Protein AF-A0A0N0DAE1-F1 (afdb_monomer)

Foldseek 3Di:
DDDDDPPPPAAEPVVLLPDDLVVNLVQQVVQADPVRDGDHRYDDPVVDDPVSNVVSVVSNVVSSVVVVPDCVVVDPDPPVVVVVVVVVVPDDDDDDDDDDDDPPPDDPDDPVVVVVVVVVQLVVLVVLVVLCVVLVHDALDDNVCLVVCQVPVPVVLVSQVVVDPDNPDRDSTCRSVSSSVVVLVVLLLLCLQQVHDDPVVPDPPPPPVVVVVCVVPVCPCVVVVVVVVVVSVVCSVPRHDPPADHDVSSQVVVVVVCVVVVNDDDDDDDSNPSPDDD

Solvent-accessible surface area (backbone atoms only — not comparable to full-atom values): 17278 Å² total; per-residue (Å²): 133,84,81,79,77,82,72,74,81,62,43,46,45,71,54,68,69,69,51,50,73,73,56,47,50,52,52,50,63,76,28,50,42,98,90,75,50,72,66,75,62,63,44,58,72,86,76,53,52,72,70,57,48,51,54,51,51,53,51,54,54,50,48,51,51,53,55,72,70,48,66,91,80,77,65,80,78,78,57,61,68,63,51,52,52,53,56,60,71,69,60,77,92,76,80,94,75,87,87,82,80,83,76,79,80,69,76,83,75,54,69,71,59,55,53,52,52,53,53,49,56,50,50,52,33,53,50,22,45,52,52,24,48,76,71,73,43,81,74,95,64,65,79,82,48,52,66,55,35,63,74,43,32,74,88,42,38,82,78,48,50,89,69,46,94,50,96,68,77,76,68,62,70,58,49,37,40,51,49,32,51,52,48,52,52,49,53,46,50,53,26,57,40,38,66,44,80,67,82,78,65,72,80,74,83,64,58,70,69,51,46,57,50,39,71,76,37,69,63,76,53,46,64,61,48,52,51,52,51,50,53,51,55,52,47,52,71,73,69,42,64,80,95,44,70,43,40,72,37,35,55,52,50,50,54,51,54,39,45,76,68,73,50,77,77,90,81,81,86,54,90,47,71,91,70,52,75,133

Mean predicted aligned error: 19.52 Å

Sequence (278 aa):
MSFAETGRATVSVGEVAAISDAELVQFMQQHRLPYGDYDLPVDGWERLSEDERSRLAERLEAEKRSLAQNPTACSRPLELDGLDARLRQALPNSSFSLLPGSQAIDPPESPTTLLNLEVHRTKDEIGAYHGLINDSGRPLYPIELIQYVYKDPDNYAEMLRPWQEHLTPISPSGIFQRQWQRWQDFRKWQNDNRGRDDDDGGFPATRARLLAEIEADPSCLKSEWDQKQFLRRRQRRLYREHGCRGFCGYAKAVKRRLASHSFTQPFELDEDPKKQHQ

Organism: Fusarium langsethiae (NCBI:txid179993)

Secondary structure (DSSP, 8-state):
---------PEEHHHHHHS-HHHHHHHHHHTB-TTS-B---EE-GGGS-HHHHHHHHHHHHHHHHHHHH-GGGS-----HHHHHHHHHHT--------------------HHHHHHHHHHHHHHHHHHHHHHHHTT---SS-GGGHHHHHH-SGGGHHHHGGG-SSSSSPP-TTHHHHHHHHHHHHHHHHHHHHTPPP----S-S-TTHHHHHHHH-TTTTHHHHHHHHHHHHHHHHHHSPTT--HHHHHHHHHHHHHHHTT--S-----SSTTT---

pLDDT: mean 72.19, std 17.56, range [29.2, 93.94]

Structure (mmCIF, N/CA/C/O backbone):
data_AF-A0A0N0DAE1-F1
#
_entry.id   AF-A0A0N0DAE1-F1
#
loop_
_atom_site.group_PDB
_atom_site.id
_atom_site.type_symbol
_atom_site.label_atom_id
_atom_site.label_alt_id
_atom_site.label_comp_id
_atom_site.label_asym_id
_atom_site.label_entity_id
_atom_site.label_seq_id
_atom_site.pdbx_PDB_ins_code
_atom_site.Cartn_x
_atom_site.Cartn_y
_atom_site.Cartn_z
_atom_site.occupancy
_atom_site.B_iso_or_equiv
_atom_site.auth_seq_id
_atom_site.auth_comp_id
_atom_site.auth_asym_id
_atom_site.auth_atom_id
_atom_site.pdbx_PDB_model_num
ATOM 1 N N . MET A 1 1 ? 14.211 48.576 -15.230 1.00 33.69 1 MET A N 1
ATOM 2 C CA . MET A 1 1 ? 15.462 47.907 -15.642 1.00 33.69 1 MET A CA 1
ATOM 3 C C . MET A 1 1 ? 15.102 46.472 -15.964 1.00 33.69 1 MET A C 1
ATOM 5 O O . MET A 1 1 ? 14.583 45.785 -15.096 1.00 33.69 1 MET A O 1
ATOM 9 N N . SER A 1 2 ? 15.214 46.105 -17.238 1.00 31.64 2 SER A N 1
ATOM 10 C CA . SER A 1 2 ? 14.831 44.803 -17.782 1.00 31.64 2 SER A CA 1
ATOM 11 C C . SER A 1 2 ? 15.819 43.731 -17.335 1.00 31.64 2 SER A C 1
ATOM 13 O O . SER A 1 2 ? 17.019 43.873 -17.571 1.00 31.64 2 SER A O 1
ATOM 15 N N . PHE A 1 3 ? 15.322 42.664 -16.717 1.00 30.52 3 PHE A N 1
ATOM 16 C CA . PHE A 1 3 ? 16.105 41.451 -16.519 1.00 30.52 3 PHE A CA 1
ATOM 17 C C . PHE A 1 3 ? 16.213 40.742 -17.867 1.00 30.52 3 PHE A C 1
ATOM 19 O O . PHE A 1 3 ? 15.206 40.356 -18.452 1.00 30.52 3 PHE A O 1
ATOM 26 N N . ALA A 1 4 ? 17.433 40.653 -18.388 1.00 29.20 4 ALA A N 1
ATOM 27 C CA . ALA A 1 4 ? 17.731 39.864 -19.567 1.00 29.20 4 ALA A CA 1
ATOM 28 C C . ALA A 1 4 ? 17.675 38.383 -19.173 1.00 29.20 4 ALA A C 1
ATOM 30 O O . AL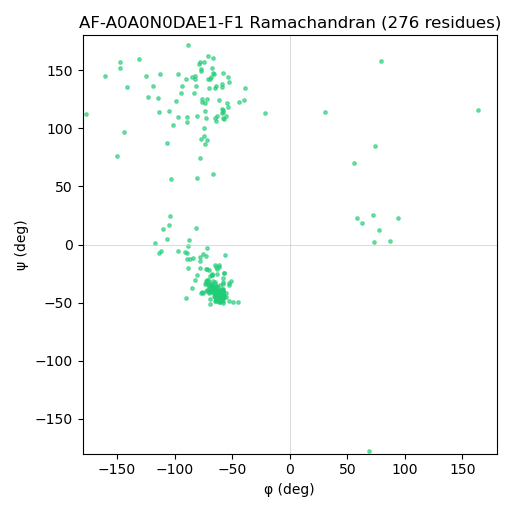A A 1 4 ? 18.537 37.897 -18.439 1.00 29.20 4 ALA A O 1
ATOM 31 N N . GLU A 1 5 ? 16.646 37.682 -19.646 1.00 33.81 5 GLU A N 1
ATOM 32 C CA . GLU A 1 5 ? 16.643 36.226 -19.724 1.00 33.81 5 GLU A CA 1
ATOM 33 C C . GLU A 1 5 ? 17.835 35.804 -20.585 1.00 33.81 5 GLU A C 1
ATOM 35 O O . GLU A 1 5 ? 17.906 36.091 -21.780 1.00 33.81 5 GLU A O 1
ATOM 40 N N . THR A 1 6 ? 18.806 35.133 -19.974 1.00 34.75 6 THR A N 1
ATOM 41 C CA . THR A 1 6 ? 19.803 34.371 -20.723 1.00 34.75 6 THR A CA 1
ATOM 42 C C . THR A 1 6 ? 19.094 33.125 -21.234 1.00 34.75 6 THR A C 1
ATOM 44 O O . THR A 1 6 ? 19.058 32.092 -20.571 1.00 34.75 6 THR A O 1
ATOM 47 N N . GLY A 1 7 ? 18.460 33.252 -22.402 1.00 36.75 7 GLY A N 1
ATOM 48 C CA . GLY A 1 7 ? 17.914 32.119 -23.134 1.00 36.75 7 GLY A CA 1
ATOM 49 C C . GLY A 1 7 ? 19.024 31.099 -23.365 1.00 36.75 7 GLY A C 1
ATOM 50 O O . GLY A 1 7 ? 19.970 31.357 -24.109 1.00 36.75 7 GLY A O 1
ATOM 51 N N . ARG A 1 8 ? 18.934 29.947 -22.695 1.00 46.78 8 ARG A N 1
ATOM 52 C CA . ARG A 1 8 ? 19.702 28.754 -23.063 1.00 46.78 8 ARG A CA 1
ATOM 53 C C . ARG A 1 8 ? 19.279 28.446 -24.499 1.00 46.78 8 ARG A C 1
ATOM 55 O O . ARG A 1 8 ? 18.103 28.176 -24.717 1.00 46.78 8 ARG A O 1
ATOM 62 N N . ALA A 1 9 ? 20.186 28.591 -25.464 1.00 51.38 9 ALA A N 1
ATOM 63 C CA . ALA A 1 9 ? 19.881 28.335 -26.868 1.00 51.38 9 ALA A CA 1
ATOM 64 C C . ALA A 1 9 ? 19.371 26.893 -26.997 1.00 51.38 9 ALA A C 1
ATOM 66 O O . ALA A 1 9 ? 20.123 25.943 -26.782 1.00 51.38 9 ALA A O 1
ATOM 67 N N . THR A 1 10 ? 18.072 26.744 -27.244 1.00 57.94 10 THR A N 1
ATOM 68 C CA . THR A 1 10 ? 17.435 25.453 -27.465 1.00 57.94 10 THR A CA 1
ATOM 69 C C . THR A 1 10 ? 17.778 25.002 -28.875 1.00 57.94 10 THR A C 1
ATOM 71 O O . THR A 1 10 ? 17.537 25.722 -29.843 1.00 57.94 10 THR A O 1
ATOM 74 N N . VAL A 1 11 ? 18.385 23.825 -28.989 1.00 69.75 11 VAL A N 1
ATOM 75 C CA . VAL A 1 11 ? 18.694 23.218 -30.288 1.00 69.75 11 VAL A CA 1
ATOM 76 C C . VAL A 1 11 ? 17.429 22.530 -30.789 1.00 69.75 11 VAL A C 1
ATOM 78 O O . VAL A 1 11 ? 16.722 21.874 -30.017 1.00 69.75 11 VAL A O 1
ATOM 81 N N . SER A 1 12 ? 17.100 22.684 -32.071 1.00 74.50 12 SER A N 1
ATOM 82 C CA . SER A 1 12 ? 15.926 22.008 -32.624 1.00 74.50 12 SER A CA 1
ATOM 83 C C . SER A 1 12 ? 16.180 20.504 -32.739 1.00 74.50 12 SER A C 1
ATOM 85 O O . SER A 1 12 ? 17.259 20.082 -33.149 1.00 74.50 12 SER A O 1
ATOM 87 N N . VAL A 1 13 ? 15.168 19.672 -32.474 1.00 73.12 13 VAL A N 1
ATOM 88 C CA . VAL A 1 13 ? 15.252 18.218 -32.722 1.00 73.12 13 VAL A CA 1
ATOM 89 C C . VAL A 1 13 ? 15.695 17.887 -34.157 1.00 73.12 13 VAL A C 1
ATOM 91 O O . VAL A 1 13 ? 16.417 16.914 -34.362 1.00 73.12 13 VAL A O 1
ATOM 94 N N . GLY A 1 14 ? 15.320 18.706 -35.147 1.00 67.50 14 GLY A N 1
ATOM 95 C CA . GLY A 1 14 ? 15.755 18.520 -36.537 1.00 67.50 14 GLY A CA 1
ATOM 96 C C . GLY A 1 14 ? 17.259 18.731 -36.740 1.00 67.50 14 GLY A C 1
ATOM 97 O O . GLY A 1 14 ? 17.869 18.050 -37.559 1.00 67.50 14 GLY A O 1
ATOM 98 N N . GLU A 1 15 ? 17.874 19.617 -35.957 1.00 70.06 15 GLU A N 1
ATOM 99 C CA . GLU A 1 15 ? 19.321 19.854 -35.975 1.00 70.06 15 GLU A CA 1
ATOM 100 C C . GLU A 1 15 ? 20.058 18.706 -35.276 1.00 70.06 15 GLU A C 1
ATOM 102 O O . GLU A 1 15 ? 21.035 18.193 -35.813 1.00 70.06 15 GLU A O 1
ATOM 107 N N . VAL A 1 16 ? 19.535 18.211 -34.146 1.00 74.38 16 VAL A N 1
ATOM 108 C CA . VAL A 1 16 ? 20.087 17.036 -33.439 1.00 74.38 16 VAL A CA 1
ATOM 109 C C . VAL A 1 16 ? 19.978 15.755 -34.277 1.00 74.38 16 VAL A C 1
ATOM 111 O O . VAL A 1 16 ? 20.842 14.886 -34.206 1.00 74.38 16 VAL A O 1
ATOM 114 N N . ALA A 1 17 ? 18.941 15.628 -35.106 1.00 71.44 17 ALA A N 1
ATOM 115 C CA . ALA A 1 17 ? 18.813 14.506 -36.032 1.00 71.44 17 ALA A CA 1
ATOM 116 C C . ALA A 1 17 ? 19.806 14.590 -37.209 1.00 71.44 17 ALA A C 1
ATOM 118 O O . ALA A 1 17 ? 20.234 13.551 -37.718 1.00 71.44 17 ALA A O 1
ATOM 119 N N . ALA A 1 18 ? 20.176 15.805 -37.628 1.00 76.69 18 ALA A N 1
ATOM 120 C CA . ALA A 1 18 ? 21.029 16.058 -38.788 1.00 76.69 18 ALA A CA 1
ATOM 121 C C . ALA A 1 18 ? 22.538 16.066 -38.482 1.00 76.69 18 ALA A C 1
ATOM 123 O O . ALA A 1 18 ? 23.330 15.879 -39.406 1.00 76.69 18 ALA A O 1
ATOM 124 N N . ILE A 1 19 ? 22.948 16.266 -37.223 1.00 80.12 19 ILE A N 1
ATOM 125 C CA . ILE A 1 19 ? 24.367 16.200 -36.834 1.00 80.12 19 ILE A CA 1
ATOM 126 C C . ILE A 1 19 ? 24.928 14.781 -36.958 1.00 80.12 19 ILE A C 1
ATOM 128 O O . ILE A 1 19 ? 24.207 13.784 -36.840 1.00 80.12 19 ILE A O 1
ATOM 132 N N . SER A 1 20 ? 26.233 14.686 -37.212 1.00 79.62 20 SER A N 1
ATOM 133 C CA . SER A 1 20 ? 26.951 13.411 -37.294 1.00 79.62 20 SER A CA 1
ATOM 134 C C . SER A 1 20 ? 27.105 12.743 -35.921 1.00 79.62 20 SER A C 1
ATOM 136 O O . SER A 1 20 ? 26.982 13.392 -34.884 1.00 79.62 20 SER A O 1
ATOM 138 N N . ASP A 1 21 ? 27.412 11.443 -35.899 1.00 77.50 21 ASP A N 1
ATOM 139 C CA . ASP A 1 21 ? 27.618 10.692 -34.647 1.00 77.50 21 ASP A CA 1
ATOM 140 C C . ASP A 1 21 ? 28.752 11.292 -33.798 1.00 77.50 21 ASP A C 1
ATOM 142 O O . ASP A 1 21 ? 28.626 11.437 -32.584 1.00 77.50 21 ASP A O 1
ATOM 146 N N . ALA A 1 22 ? 29.829 11.753 -34.442 1.00 74.69 22 ALA A N 1
ATOM 147 C CA . ALA A 1 22 ? 30.956 12.392 -33.762 1.00 74.69 22 ALA A CA 1
ATOM 148 C C . ALA A 1 22 ? 30.576 13.734 -33.105 1.00 74.69 22 ALA A C 1
ATOM 150 O O . ALA A 1 22 ? 31.015 14.035 -31.993 1.00 74.69 22 ALA A O 1
ATOM 151 N N . GLU A 1 23 ? 29.736 14.531 -33.769 1.00 76.19 23 GLU A N 1
ATOM 152 C CA . GLU A 1 23 ? 29.233 15.804 -33.239 1.00 76.19 23 GLU A CA 1
ATOM 153 C C . GLU A 1 23 ? 28.196 15.581 -32.131 1.00 76.19 23 GLU A C 1
ATOM 155 O O . GLU A 1 23 ? 28.171 16.319 -31.145 1.00 76.19 23 GLU A O 1
ATOM 160 N N . LEU A 1 24 ? 27.391 14.520 -32.240 1.00 79.38 24 LEU A N 1
ATOM 161 C CA . LEU A 1 24 ? 26.418 14.117 -31.226 1.00 79.38 24 LEU A CA 1
ATOM 162 C C . LEU A 1 24 ? 27.104 13.686 -29.923 1.00 79.38 24 LEU A C 1
ATOM 164 O O . LEU A 1 24 ? 26.687 14.094 -28.840 1.00 79.38 24 LEU A O 1
ATOM 168 N N . VAL A 1 25 ? 28.206 12.939 -30.014 1.00 78.56 25 VAL A N 1
ATOM 169 C CA . VAL A 1 25 ? 29.042 12.574 -28.858 1.00 78.56 25 VAL A CA 1
ATOM 170 C C . VAL A 1 25 ? 29.589 13.817 -28.157 1.00 78.56 25 VAL A C 1
ATOM 172 O O . VAL A 1 25 ? 29.532 13.912 -26.928 1.00 78.56 25 VAL A O 1
ATOM 175 N N . GLN A 1 26 ? 30.090 14.792 -28.920 1.00 76.69 26 GLN A N 1
ATOM 176 C CA . GLN A 1 26 ? 30.613 16.043 -28.371 1.00 76.69 26 GLN A CA 1
ATOM 177 C C . GLN A 1 26 ? 29.510 16.875 -27.698 1.00 76.69 26 GLN A C 1
ATOM 179 O O . GLN A 1 26 ? 29.717 17.404 -26.604 1.00 76.69 26 GLN A O 1
ATOM 184 N N . PHE A 1 27 ? 28.324 16.931 -28.307 1.00 76.75 27 PHE A N 1
ATOM 185 C CA . PHE A 1 27 ? 27.142 17.577 -27.741 1.00 76.75 27 PHE A CA 1
ATOM 186 C C . PHE A 1 27 ? 26.714 16.915 -26.421 1.00 76.75 27 PHE A C 1
ATOM 188 O O . PHE A 1 27 ? 26.539 17.591 -25.408 1.00 76.75 27 PHE A O 1
ATOM 195 N N . MET A 1 28 ? 26.655 15.581 -26.370 1.00 77.81 28 MET A N 1
ATOM 196 C CA . MET A 1 28 ? 26.343 14.846 -25.140 1.00 77.81 28 MET A CA 1
ATOM 197 C C . MET A 1 28 ? 27.396 15.074 -24.045 1.00 77.81 28 MET A C 1
ATOM 199 O O . MET A 1 28 ? 27.048 15.257 -22.882 1.00 77.81 28 MET A O 1
ATOM 203 N N . GLN A 1 29 ? 28.687 15.127 -24.381 1.00 76.75 29 GLN A N 1
ATOM 204 C CA . GLN A 1 29 ? 29.742 15.405 -23.397 1.00 76.75 29 GLN A CA 1
ATOM 205 C C . GLN A 1 29 ? 29.629 16.804 -22.774 1.00 76.75 29 GLN A C 1
ATOM 207 O O . GLN A 1 29 ? 29.860 16.947 -21.573 1.00 76.75 29 GLN A O 1
ATOM 212 N N . GLN A 1 30 ? 29.251 17.818 -23.557 1.00 76.38 30 GLN A N 1
ATOM 213 C CA . GLN A 1 30 ? 29.062 19.192 -23.069 1.00 76.38 30 GLN A CA 1
ATOM 214 C C . GLN A 1 30 ? 27.864 19.329 -22.119 1.00 76.38 30 GLN A C 1
ATOM 216 O O . GLN A 1 30 ? 27.864 20.193 -21.243 1.00 76.38 30 GLN A O 1
ATOM 221 N N . HIS A 1 31 ? 26.876 18.448 -22.263 1.00 75.25 31 HIS A N 1
ATOM 222 C CA . HIS A 1 31 ? 25.626 18.446 -21.504 1.00 75.25 31 HIS A CA 1
ATOM 223 C C . HIS A 1 31 ? 25.563 17.357 -20.422 1.00 75.25 31 HIS A C 1
ATOM 225 O O . HIS A 1 31 ? 24.492 17.033 -19.901 1.00 75.25 31 HIS A O 1
ATOM 231 N N . ARG A 1 32 ? 26.718 16.793 -20.058 1.00 75.38 32 ARG A N 1
ATOM 232 C CA . ARG A 1 32 ? 26.828 15.765 -19.023 1.00 75.38 32 ARG A CA 1
ATOM 233 C C . ARG A 1 32 ? 26.722 16.377 -17.623 1.00 75.38 32 ARG A C 1
ATOM 235 O O . ARG A 1 32 ? 27.499 17.251 -17.246 1.00 75.38 32 ARG A O 1
ATOM 242 N N . LEU A 1 33 ? 25.789 15.867 -16.827 1.00 71.69 33 LEU A N 1
ATOM 243 C CA . LEU A 1 33 ? 25.592 16.222 -15.427 1.00 71.69 33 LEU A CA 1
ATOM 244 C C . LEU A 1 33 ? 26.611 15.510 -14.512 1.00 71.69 33 LEU A C 1
ATOM 246 O O . LEU A 1 33 ? 27.082 14.416 -14.840 1.00 71.69 33 LEU A O 1
ATOM 250 N N . PRO A 1 34 ? 26.909 16.063 -13.318 1.00 51.53 34 PRO A N 1
ATOM 251 C CA . PRO A 1 34 ? 27.856 15.476 -12.359 1.00 51.53 34 PRO A CA 1
ATOM 252 C C . PRO A 1 34 ? 27.527 14.039 -11.916 1.00 51.53 34 PRO A C 1
ATOM 254 O O . PRO A 1 34 ? 28.427 13.295 -11.543 1.00 51.53 34 PRO A O 1
ATOM 257 N N . TYR A 1 35 ? 26.254 13.638 -11.989 1.00 56.19 35 TYR A N 1
ATOM 258 C CA . TYR A 1 35 ? 25.775 12.289 -11.656 1.00 56.19 35 TYR A CA 1
ATOM 259 C C . TYR A 1 35 ? 25.832 11.299 -12.835 1.00 56.19 35 TYR A C 1
ATOM 261 O O . TYR A 1 35 ? 25.400 10.158 -12.702 1.00 56.19 35 TYR A O 1
ATOM 269 N N . GLY A 1 36 ? 26.373 11.713 -13.986 1.00 61.00 36 GLY A N 1
ATOM 270 C CA . GLY A 1 36 ? 26.519 10.866 -15.173 1.00 61.00 36 GLY A CA 1
ATOM 271 C C . GLY A 1 36 ? 25.306 10.833 -16.105 1.00 61.00 36 GLY A C 1
ATOM 272 O O . GLY A 1 36 ? 25.356 10.119 -17.103 1.00 61.00 36 GLY A O 1
ATOM 273 N N . ASP A 1 37 ? 24.261 11.605 -15.805 1.00 69.25 37 ASP A N 1
ATOM 274 C CA . ASP A 1 37 ? 23.096 11.791 -16.679 1.00 69.25 37 ASP A CA 1
ATOM 275 C C . ASP A 1 37 ? 23.303 12.955 -17.670 1.00 69.25 37 ASP A C 1
ATOM 277 O O . ASP A 1 37 ? 24.289 13.685 -17.558 1.00 69.25 37 ASP A O 1
ATOM 281 N N . TYR A 1 38 ? 22.408 13.136 -18.643 1.00 76.88 38 TYR A N 1
ATOM 282 C CA . TYR A 1 38 ? 22.540 14.148 -19.703 1.00 76.88 38 TYR A CA 1
ATOM 283 C C . TYR A 1 38 ? 21.337 15.102 -19.732 1.00 76.88 38 TYR A C 1
ATOM 285 O O . TYR A 1 38 ? 20.199 14.654 -19.836 1.00 76.88 38 TYR A O 1
ATOM 293 N N . ASP A 1 39 ? 21.588 16.415 -19.689 1.00 75.06 39 ASP A N 1
ATOM 294 C CA . ASP A 1 39 ? 20.561 17.464 -19.819 1.00 75.06 39 ASP A CA 1
ATOM 295 C C . ASP A 1 39 ? 20.666 18.131 -21.196 1.00 75.06 39 ASP A C 1
ATOM 297 O O . ASP A 1 39 ? 21.395 19.112 -21.373 1.00 75.06 39 ASP A O 1
ATOM 301 N N . LEU A 1 40 ? 19.980 17.553 -22.188 1.00 77.31 40 LEU A N 1
ATOM 302 C CA . LEU A 1 40 ? 19.985 18.024 -23.575 1.00 77.31 40 LEU A CA 1
ATOM 303 C C . LEU A 1 40 ? 18.863 19.067 -23.778 1.00 77.31 40 LEU A C 1
ATOM 305 O O . LEU A 1 40 ? 17.690 18.687 -23.785 1.00 77.31 40 LEU A O 1
ATOM 309 N N . PRO A 1 41 ? 19.176 20.366 -23.977 1.00 71.25 41 PRO A N 1
ATOM 310 C CA . PRO A 1 41 ? 18.179 21.420 -24.173 1.00 71.25 41 PRO A CA 1
ATOM 311 C C . PRO A 1 41 ? 17.633 21.382 -25.606 1.00 71.25 41 PRO A C 1
ATOM 313 O O . PRO A 1 41 ? 17.998 22.195 -26.457 1.00 71.25 41 PRO A O 1
ATOM 316 N N . VAL A 1 42 ? 16.782 20.394 -25.875 1.00 73.62 42 VAL A N 1
ATOM 317 C CA . VAL A 1 42 ? 16.263 20.091 -27.210 1.00 73.62 42 VAL A CA 1
ATOM 318 C C . VAL A 1 42 ? 14.758 20.346 -27.261 1.00 73.62 42 VAL A C 1
ATOM 320 O O . VAL A 1 42 ? 14.011 19.789 -26.455 1.00 73.62 42 VAL A O 1
ATOM 323 N N . ASP A 1 43 ? 14.317 21.162 -28.220 1.00 71.81 43 ASP A N 1
ATOM 324 C CA . ASP A 1 43 ? 12.913 21.561 -28.398 1.00 71.81 43 ASP A CA 1
ATOM 325 C C . ASP A 1 43 ? 12.308 20.995 -29.699 1.00 71.81 43 ASP A C 1
ATOM 327 O O . ASP A 1 43 ? 12.986 20.853 -30.723 1.00 71.81 43 ASP A O 1
ATOM 331 N N . GLY A 1 44 ? 11.009 20.682 -29.673 1.00 67.75 44 GLY A N 1
ATOM 332 C CA . GLY A 1 44 ? 10.266 20.177 -30.831 1.00 67.75 44 GLY A CA 1
ATOM 333 C C . GLY A 1 44 ? 10.166 18.653 -30.954 1.00 67.75 44 GLY A C 1
ATOM 334 O O . GLY A 1 44 ? 9.896 18.168 -32.052 1.00 67.75 44 GLY A O 1
ATOM 335 N N . TRP A 1 45 ? 10.317 17.897 -29.858 1.00 68.44 45 TRP A N 1
ATOM 336 C CA . TRP A 1 45 ? 10.111 16.433 -29.833 1.00 68.44 45 TRP A CA 1
ATOM 337 C C . TRP A 1 45 ? 8.744 16.026 -30.392 1.00 68.44 45 TRP A C 1
ATOM 339 O O . TRP A 1 45 ? 8.632 15.031 -31.101 1.00 68.44 45 TRP A O 1
ATOM 349 N N . GLU A 1 46 ? 7.736 16.865 -30.151 1.00 67.69 46 GLU A N 1
ATOM 350 C CA . GLU A 1 46 ? 6.354 16.759 -30.631 1.00 67.69 46 GLU A CA 1
ATOM 351 C C . GLU A 1 46 ? 6.234 16.694 -32.170 1.00 67.69 46 GLU A C 1
ATOM 353 O O . GLU A 1 46 ? 5.246 16.177 -32.688 1.00 67.69 46 GLU A O 1
ATOM 358 N N . ARG A 1 47 ? 7.224 17.217 -32.912 1.00 72.19 47 ARG A N 1
ATOM 359 C CA . ARG A 1 47 ? 7.179 17.363 -34.380 1.00 72.19 47 ARG A CA 1
ATOM 360 C C . ARG A 1 47 ? 7.713 16.155 -35.149 1.00 72.19 47 ARG A C 1
ATOM 362 O O . ARG A 1 47 ? 7.503 16.091 -36.355 1.00 72.19 47 ARG A O 1
ATOM 369 N N . LEU A 1 48 ? 8.386 15.224 -34.475 1.00 70.06 48 LEU A N 1
ATOM 370 C CA . LEU A 1 48 ? 8.865 13.987 -35.092 1.00 70.06 48 LEU A CA 1
ATOM 371 C C . LEU A 1 48 ? 7.761 12.931 -35.154 1.00 70.06 48 LEU A C 1
ATOM 373 O O . LEU A 1 48 ? 6.975 12.808 -34.207 1.00 70.06 48 LEU A O 1
ATOM 377 N N . SER A 1 49 ? 7.764 12.125 -36.215 1.00 75.38 49 SER A N 1
ATOM 378 C CA . SER A 1 49 ? 6.991 10.880 -36.275 1.00 75.38 49 SER A CA 1
ATOM 379 C C . SER A 1 49 ? 7.525 9.839 -35.281 1.00 75.38 49 SER A C 1
ATOM 381 O O . SER A 1 49 ? 8.658 9.930 -34.807 1.00 75.38 49 SER A O 1
ATOM 383 N N . GLU A 1 50 ? 6.709 8.840 -34.943 1.00 74.81 50 GLU A N 1
ATOM 384 C CA . GLU A 1 50 ? 7.089 7.776 -34.002 1.00 74.81 50 GLU A CA 1
ATOM 385 C C . GLU A 1 50 ? 8.346 7.014 -34.460 1.00 74.81 50 GLU A C 1
ATOM 387 O O . GLU A 1 50 ? 9.249 6.772 -33.659 1.00 74.81 50 GLU A O 1
ATOM 392 N N . ASP A 1 51 ? 8.465 6.745 -35.762 1.00 72.81 51 ASP A N 1
ATOM 393 C CA . ASP A 1 51 ? 9.623 6.067 -36.352 1.00 72.81 51 ASP A CA 1
ATOM 394 C C . ASP A 1 51 ? 10.910 6.901 -36.253 1.00 72.81 51 ASP A C 1
ATOM 396 O O . ASP A 1 51 ? 11.989 6.372 -35.974 1.00 72.81 51 ASP A O 1
ATOM 400 N N . GLU A 1 52 ? 10.818 8.217 -36.451 1.00 71.81 52 GLU A N 1
ATOM 401 C CA . GLU A 1 52 ? 11.962 9.129 -36.330 1.00 71.81 52 GLU A CA 1
ATOM 402 C C . GLU A 1 52 ? 12.411 9.282 -34.874 1.00 71.81 52 GLU A C 1
ATOM 404 O O . GLU A 1 52 ? 13.613 9.317 -34.603 1.00 71.81 52 GLU A O 1
ATOM 409 N N . ARG A 1 53 ? 11.463 9.311 -33.925 1.00 76.00 53 ARG A N 1
ATOM 410 C CA . ARG A 1 53 ? 11.772 9.345 -32.485 1.00 76.00 53 ARG A CA 1
ATOM 411 C C . ARG A 1 53 ? 12.483 8.075 -32.040 1.00 76.00 53 ARG A C 1
ATOM 413 O O . ARG A 1 53 ? 13.489 8.171 -31.343 1.00 76.00 53 ARG A O 1
ATOM 420 N N . SER A 1 54 ? 11.998 6.911 -32.469 1.00 75.00 54 SER A N 1
ATOM 421 C CA . SER A 1 54 ? 12.612 5.617 -32.156 1.00 75.00 54 SER A CA 1
ATOM 422 C C . SER A 1 54 ? 14.039 5.522 -32.701 1.00 75.00 54 SER A C 1
ATOM 424 O O . SER A 1 54 ? 14.957 5.190 -31.955 1.00 75.00 54 SER A O 1
ATOM 426 N N . ARG A 1 55 ? 14.266 5.924 -33.960 1.00 77.19 55 ARG A N 1
ATOM 427 C CA . ARG A 1 55 ? 15.613 5.945 -34.563 1.00 77.19 55 ARG A CA 1
ATOM 428 C C . ARG A 1 55 ? 16.568 6.890 -33.839 1.00 77.19 55 ARG A C 1
ATOM 430 O O . ARG A 1 55 ? 17.728 6.546 -33.624 1.00 77.19 55 ARG A O 1
ATOM 437 N N . LEU A 1 56 ? 16.097 8.077 -33.455 1.00 80.88 56 LEU A N 1
ATOM 438 C CA . LEU A 1 56 ? 16.918 9.040 -32.720 1.00 80.88 56 LEU A CA 1
ATOM 439 C C . LEU A 1 56 ? 17.240 8.540 -31.302 1.00 80.88 56 LEU A C 1
ATOM 441 O O . LEU A 1 56 ? 18.366 8.705 -30.837 1.00 80.88 56 LEU A O 1
ATOM 445 N N . ALA A 1 57 ? 16.283 7.887 -30.638 1.00 78.56 57 ALA A N 1
ATOM 446 C CA . ALA A 1 57 ? 16.479 7.288 -29.320 1.00 78.56 57 ALA A CA 1
ATOM 447 C C . ALA A 1 57 ? 17.506 6.145 -29.353 1.00 78.56 57 ALA A C 1
ATOM 449 O O . ALA A 1 57 ? 18.398 6.099 -28.505 1.00 78.56 57 ALA A O 1
ATOM 450 N N . GLU A 1 58 ? 17.433 5.262 -30.354 1.00 80.94 58 GLU A N 1
ATOM 451 C CA . GLU A 1 58 ? 18.421 4.195 -30.556 1.00 80.94 58 GLU A CA 1
ATOM 452 C C . GLU A 1 58 ? 19.827 4.758 -30.777 1.00 80.94 58 GLU A C 1
ATOM 454 O O . GLU A 1 58 ? 20.790 4.271 -30.182 1.00 80.94 58 GLU A O 1
ATOM 459 N N . ARG A 1 59 ? 19.939 5.824 -31.575 1.00 82.44 59 ARG A N 1
ATOM 460 C CA . ARG A 1 59 ? 21.206 6.502 -31.870 1.00 82.44 59 ARG A CA 1
ATOM 461 C C . ARG A 1 59 ? 21.814 7.162 -30.626 1.00 82.44 59 ARG A C 1
ATOM 463 O O . ARG A 1 59 ? 22.992 6.963 -30.344 1.00 82.44 59 ARG A O 1
ATOM 470 N N . LEU A 1 60 ? 21.008 7.863 -29.824 1.00 81.88 60 LEU A N 1
ATOM 471 C CA . LEU A 1 60 ? 21.440 8.456 -28.548 1.00 81.88 60 LEU A CA 1
ATOM 472 C C . LEU A 1 60 ? 21.890 7.396 -27.529 1.00 81.88 60 LEU A C 1
ATOM 474 O O . LEU A 1 60 ? 22.889 7.583 -26.835 1.00 81.88 60 LEU A O 1
ATOM 478 N N . GLU A 1 61 ? 21.182 6.269 -27.439 1.00 79.81 61 GLU A N 1
ATOM 479 C CA . GLU A 1 61 ? 21.554 5.167 -26.544 1.00 79.81 61 GLU A CA 1
ATOM 480 C C . GLU A 1 61 ? 22.786 4.390 -27.038 1.00 79.81 61 GLU A C 1
ATOM 482 O O . GLU A 1 61 ? 23.565 3.882 -26.228 1.00 79.81 61 GLU A O 1
ATOM 487 N N . ALA A 1 62 ? 23.010 4.291 -28.350 1.00 79.31 62 ALA A N 1
ATOM 488 C CA . ALA A 1 62 ? 24.245 3.735 -28.904 1.00 79.31 62 ALA A CA 1
ATOM 489 C C . ALA A 1 62 ? 25.457 4.608 -28.538 1.00 79.31 62 ALA A C 1
ATOM 491 O O . ALA A 1 62 ? 26.450 4.094 -28.014 1.00 79.31 62 ALA A O 1
ATOM 492 N N . GLU A 1 63 ? 25.343 5.929 -28.697 1.00 80.12 63 GLU A N 1
ATOM 493 C CA . GLU A 1 63 ? 26.432 6.852 -28.363 1.00 80.12 63 GLU A CA 1
ATOM 494 C C . GLU A 1 63 ? 26.681 6.974 -26.860 1.00 80.12 63 GLU A C 1
ATOM 496 O O . GLU A 1 63 ? 27.825 7.027 -26.407 1.00 80.12 63 GLU A O 1
ATOM 501 N N . LYS A 1 64 ? 25.629 6.905 -26.042 1.00 78.62 64 LYS A N 1
ATOM 502 C CA . LYS A 1 64 ? 25.771 6.798 -24.587 1.00 78.62 64 LYS A CA 1
ATOM 503 C C . LYS A 1 64 ? 26.582 5.565 -24.177 1.00 78.62 64 LYS A C 1
ATOM 505 O O . LYS A 1 64 ? 27.435 5.658 -23.292 1.00 78.62 64 LYS A O 1
ATOM 510 N N . ARG A 1 65 ? 26.349 4.413 -24.818 1.00 77.81 65 ARG A N 1
ATOM 511 C CA . ARG A 1 65 ? 27.132 3.188 -24.572 1.00 77.81 65 ARG A CA 1
ATOM 512 C C . ARG A 1 65 ? 28.580 3.337 -25.045 1.00 77.81 65 ARG A C 1
ATOM 514 O O . ARG A 1 65 ? 29.482 2.943 -24.310 1.00 77.81 65 ARG A O 1
ATOM 521 N N . SER A 1 66 ? 28.806 3.953 -26.205 1.00 72.56 66 SER A N 1
ATOM 522 C CA . SER A 1 66 ? 30.140 4.316 -26.717 1.00 72.56 66 SER A CA 1
ATOM 523 C C . SER A 1 66 ? 30.910 5.218 -25.735 1.00 72.56 66 SER A C 1
ATOM 525 O O . SER A 1 66 ? 32.074 4.965 -25.414 1.00 72.56 66 SER A O 1
ATOM 527 N N . LEU A 1 67 ? 30.243 6.221 -25.158 1.00 70.56 67 LEU A N 1
ATOM 528 C CA . LEU A 1 67 ? 30.806 7.118 -24.143 1.00 70.56 67 LEU A CA 1
ATOM 529 C C . LEU A 1 67 ? 31.123 6.414 -22.821 1.00 70.56 67 LEU A C 1
ATOM 531 O O . LEU A 1 67 ? 32.130 6.730 -22.191 1.00 70.56 67 LEU A O 1
ATOM 535 N N . ALA A 1 68 ? 30.292 5.460 -22.400 1.00 66.44 68 ALA A N 1
ATOM 536 C CA . ALA A 1 68 ? 30.536 4.664 -21.198 1.00 66.44 68 ALA A CA 1
ATOM 537 C C . ALA A 1 68 ? 31.721 3.692 -21.358 1.00 66.44 68 ALA A C 1
ATOM 539 O O . ALA A 1 68 ? 32.367 3.348 -20.370 1.00 66.44 68 ALA A O 1
ATOM 540 N N . GLN A 1 69 ? 32.018 3.262 -22.590 1.00 59.16 69 GLN A N 1
ATOM 541 C CA . GLN A 1 69 ? 33.127 2.355 -22.902 1.00 59.16 69 GLN A CA 1
ATOM 542 C C . GLN A 1 69 ? 34.467 3.070 -23.140 1.00 59.16 69 GLN A C 1
ATOM 544 O O . GLN A 1 69 ? 35.502 2.408 -23.136 1.00 59.16 69 GLN A O 1
ATOM 549 N N . ASN A 1 70 ? 34.478 4.398 -23.300 1.00 52.59 70 ASN A N 1
ATOM 550 C CA . ASN A 1 70 ? 35.698 5.199 -23.419 1.00 52.59 70 ASN A CA 1
ATOM 551 C C . ASN A 1 70 ? 36.189 5.660 -22.026 1.00 52.59 70 ASN A C 1
ATOM 553 O O . ASN A 1 70 ? 35.626 6.599 -21.456 1.00 52.59 70 ASN A O 1
ATOM 557 N N . PRO A 1 71 ? 37.265 5.073 -21.455 1.00 46.28 71 PRO A N 1
ATOM 558 C CA . PRO A 1 71 ? 37.702 5.358 -20.082 1.00 46.28 71 PRO A CA 1
ATOM 559 C C . PRO A 1 71 ? 38.356 6.738 -19.919 1.00 46.28 71 PRO A C 1
ATOM 561 O O . PRO A 1 71 ? 38.616 7.179 -18.801 1.00 46.28 71 PRO A O 1
ATOM 564 N N . THR A 1 72 ? 38.643 7.434 -21.021 1.00 48.09 72 THR A N 1
ATOM 565 C CA . THR A 1 72 ? 39.566 8.578 -21.060 1.00 48.09 72 THR A CA 1
ATOM 566 C C . THR A 1 72 ? 39.035 9.854 -20.392 1.00 48.09 72 THR A C 1
ATOM 568 O O . THR A 1 72 ? 39.769 10.830 -20.279 1.00 48.09 72 THR A O 1
ATOM 571 N N . ALA A 1 73 ? 37.793 9.864 -19.897 1.00 41.22 73 ALA A N 1
ATOM 572 C CA . ALA A 1 73 ? 37.241 10.974 -19.110 1.00 41.22 73 ALA A CA 1
ATOM 573 C C . ALA A 1 73 ? 36.864 10.585 -17.666 1.00 41.22 73 ALA A C 1
ATOM 575 O O . ALA A 1 73 ? 36.373 11.422 -16.910 1.00 41.22 73 ALA A O 1
ATOM 576 N N . CYS A 1 74 ? 37.092 9.333 -17.259 1.00 37.00 74 CYS A N 1
ATOM 577 C CA . CYS A 1 74 ? 36.715 8.818 -15.942 1.00 37.00 74 CYS A CA 1
ATOM 578 C C . CYS A 1 74 ? 37.920 8.713 -15.009 1.00 37.00 74 CYS A C 1
ATOM 580 O O . CYS A 1 74 ? 38.224 7.639 -14.508 1.00 37.00 74 CYS A O 1
ATOM 582 N N . SER A 1 75 ? 38.616 9.829 -14.800 1.00 39.59 75 SER A N 1
ATOM 583 C CA . SER A 1 75 ? 39.344 10.196 -13.573 1.00 39.59 75 SER A CA 1
ATOM 584 C C . SER A 1 75 ? 40.306 11.333 -13.912 1.00 39.59 75 SER A C 1
ATOM 586 O O . SER A 1 75 ? 41.269 11.154 -14.651 1.00 39.59 75 SER A O 1
ATOM 588 N N . ARG A 1 76 ? 40.105 12.520 -13.325 1.00 45.56 76 ARG A N 1
ATOM 589 C CA . ARG A 1 76 ? 41.294 13.302 -12.966 1.00 45.56 76 ARG A CA 1
ATOM 590 C C . ARG A 1 76 ? 42.042 12.423 -11.961 1.00 45.56 76 ARG A C 1
ATOM 592 O O . ARG A 1 76 ? 41.399 12.020 -10.988 1.00 45.56 76 ARG A O 1
ATOM 599 N N . PRO A 1 77 ? 43.322 12.083 -12.180 1.00 40.88 77 PRO A N 1
ATOM 600 C CA . PRO A 1 77 ? 44.096 11.383 -11.169 1.00 40.88 77 PRO A CA 1
ATOM 601 C C . PRO A 1 77 ? 43.997 12.209 -9.890 1.00 40.88 77 PRO A C 1
ATOM 603 O O . PRO A 1 77 ? 44.340 13.393 -9.890 1.00 40.88 77 PRO A O 1
ATOM 606 N N . LEU A 1 78 ? 43.427 11.632 -8.835 1.00 50.84 78 LEU A N 1
ATOM 607 C CA . LEU A 1 78 ? 43.447 12.271 -7.530 1.00 50.84 78 LEU A CA 1
ATOM 608 C C . LEU A 1 78 ? 44.920 12.321 -7.123 1.00 50.84 78 LEU A C 1
ATOM 610 O O . LEU A 1 78 ? 45.533 11.283 -6.884 1.00 50.84 78 LEU A O 1
ATOM 614 N N . GLU A 1 79 ? 45.503 13.516 -7.125 1.00 55.06 79 GLU A N 1
ATOM 615 C CA . GLU A 1 79 ? 46.887 13.734 -6.721 1.00 55.06 79 GLU A CA 1
ATOM 616 C C . GLU A 1 79 ? 46.966 13.561 -5.198 1.00 55.06 79 GLU A C 1
ATOM 618 O O . GLU A 1 79 ? 46.716 14.485 -4.421 1.00 55.06 79 GLU A O 1
ATOM 623 N N . LEU A 1 80 ? 47.221 12.321 -4.773 1.00 55.91 80 LEU A N 1
ATOM 624 C CA . LEU A 1 80 ? 47.247 11.906 -3.367 1.00 55.91 80 LEU A CA 1
ATOM 625 C C . LEU A 1 80 ? 48.269 12.711 -2.555 1.00 55.91 80 LEU A C 1
ATOM 627 O O . LEU A 1 80 ? 48.007 13.039 -1.399 1.00 55.91 80 LEU A O 1
ATOM 631 N N . ASP A 1 81 ? 49.368 13.121 -3.187 1.00 64.31 81 ASP A N 1
ATOM 632 C CA . ASP A 1 81 ? 50.400 13.955 -2.566 1.00 64.31 81 ASP A CA 1
ATOM 633 C C . ASP A 1 81 ? 49.892 15.376 -2.267 1.00 64.31 81 ASP A C 1
ATOM 635 O O . ASP A 1 81 ? 50.204 15.954 -1.223 1.00 64.31 81 ASP A O 1
ATOM 639 N N . GLY A 1 82 ? 49.032 15.926 -3.132 1.00 65.31 82 GLY A N 1
ATOM 640 C CA . GLY A 1 82 ? 48.373 17.215 -2.911 1.00 65.31 82 GLY A CA 1
ATOM 641 C C . GLY A 1 82 ? 47.320 17.161 -1.798 1.00 65.31 82 GLY A C 1
ATOM 642 O O . GLY A 1 82 ? 47.139 18.136 -1.061 1.00 65.31 82 GLY A O 1
ATOM 643 N N . LEU A 1 83 ? 46.652 16.013 -1.636 1.00 63.03 83 LEU A N 1
ATOM 644 C CA . LEU A 1 83 ? 45.721 15.770 -0.533 1.00 63.03 83 LEU A CA 1
ATOM 645 C C . LEU A 1 83 ? 46.470 15.657 0.804 1.00 63.03 83 LEU A C 1
ATOM 647 O O . LEU A 1 83 ? 46.081 16.319 1.766 1.00 63.03 83 LEU A O 1
ATOM 651 N N . ASP A 1 84 ? 47.561 14.887 0.848 1.00 61.78 84 ASP A N 1
ATOM 652 C CA . ASP A 1 84 ? 48.377 14.692 2.054 1.00 61.78 84 ASP A CA 1
ATOM 653 C C . ASP A 1 84 ? 49.039 16.006 2.503 1.00 61.78 84 ASP A C 1
ATOM 655 O O . ASP A 1 84 ? 49.037 16.344 3.689 1.00 61.78 84 ASP A O 1
ATOM 659 N N . ALA A 1 85 ? 49.503 16.827 1.554 1.00 69.25 85 ALA A N 1
ATOM 660 C CA . ALA A 1 85 ? 50.044 18.155 1.839 1.00 69.25 85 ALA A CA 1
ATOM 661 C C . ALA A 1 85 ? 48.998 19.101 2.460 1.00 69.25 85 ALA A C 1
ATOM 663 O O . ALA A 1 85 ? 49.305 19.809 3.423 1.00 69.25 85 ALA A O 1
ATOM 664 N N . ARG A 1 86 ? 47.750 19.095 1.964 1.00 62.09 86 ARG A N 1
ATOM 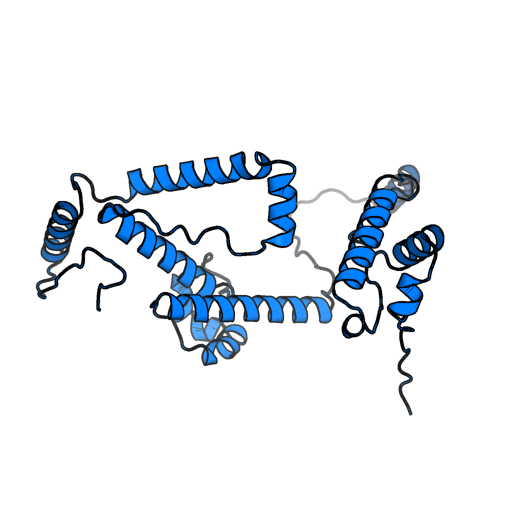665 C CA . ARG A 1 86 ? 46.658 19.912 2.533 1.00 62.09 86 ARG A CA 1
ATOM 666 C C . ARG A 1 86 ? 46.204 19.401 3.899 1.00 62.09 86 ARG A C 1
ATOM 668 O O . ARG A 1 86 ? 45.889 20.213 4.764 1.00 62.09 86 ARG A O 1
ATOM 675 N N . LEU A 1 87 ? 46.218 18.086 4.114 1.00 59.41 87 LEU A N 1
ATOM 676 C CA . LEU A 1 87 ? 45.894 17.465 5.402 1.00 59.41 87 LEU A CA 1
ATOM 677 C C . LEU A 1 87 ? 46.930 17.809 6.477 1.00 59.41 87 LEU A C 1
ATOM 679 O O . LEU A 1 87 ? 46.563 18.139 7.603 1.00 59.41 87 LEU A O 1
ATOM 683 N N . ARG A 1 88 ? 48.218 17.827 6.119 1.00 64.25 88 ARG A N 1
ATOM 684 C CA . ARG A 1 88 ? 49.299 18.240 7.027 1.00 64.25 88 ARG A CA 1
ATOM 685 C C . ARG A 1 88 ? 49.297 19.739 7.324 1.00 64.25 88 ARG A C 1
ATOM 687 O O . ARG A 1 88 ? 49.674 20.129 8.423 1.00 64.25 88 ARG A O 1
ATOM 694 N N . GLN A 1 89 ? 48.850 20.576 6.387 1.00 59.72 89 GLN A N 1
ATOM 695 C CA . GLN A 1 89 ? 48.673 22.017 6.622 1.00 59.72 89 GLN A CA 1
ATOM 696 C C . GLN A 1 89 ? 47.468 22.339 7.523 1.00 59.72 89 GLN A C 1
ATOM 698 O O . GLN A 1 89 ? 47.434 23.410 8.124 1.00 59.72 89 GLN A O 1
ATOM 703 N N . ALA A 1 90 ? 46.493 21.429 7.636 1.00 50.69 90 ALA A N 1
ATOM 704 C CA . ALA A 1 90 ? 45.263 21.631 8.402 1.00 50.69 90 ALA A CA 1
ATOM 705 C C . ALA A 1 90 ? 45.354 21.225 9.887 1.00 50.69 90 ALA A C 1
ATOM 707 O O . ALA A 1 90 ? 44.382 21.415 10.617 1.00 50.69 90 ALA A O 1
ATOM 708 N N . LEU A 1 91 ? 46.494 20.704 10.362 1.00 42.94 91 LEU A N 1
ATOM 709 C CA . LEU A 1 91 ? 46.718 20.444 11.788 1.00 42.94 91 LEU A CA 1
ATOM 710 C C . LEU A 1 91 ? 47.599 21.535 12.422 1.00 42.94 91 LEU A C 1
ATOM 712 O O . LEU A 1 91 ? 48.825 21.464 12.327 1.00 42.94 91 LEU A O 1
ATOM 716 N N . PRO A 1 92 ? 47.032 22.489 13.179 1.00 44.75 92 PRO A N 1
ATOM 717 C CA . PRO A 1 92 ? 47.727 23.050 14.317 1.00 44.75 92 PRO A CA 1
ATOM 718 C C . PRO A 1 92 ? 47.541 22.131 15.532 1.00 44.75 92 PRO A C 1
ATOM 720 O O . PRO A 1 92 ? 46.435 21.723 15.883 1.00 44.75 92 PRO A O 1
ATOM 723 N N . ASN A 1 93 ? 48.668 21.823 16.169 1.00 48.47 93 ASN A N 1
ATOM 724 C CA . ASN A 1 93 ? 48.800 21.123 17.441 1.00 48.47 93 ASN A CA 1
ATOM 725 C C . ASN A 1 93 ? 47.747 21.547 18.478 1.00 48.47 93 ASN A C 1
ATOM 727 O O . ASN A 1 93 ? 47.729 22.714 18.868 1.00 48.47 93 ASN A O 1
ATOM 731 N N . SER A 1 94 ? 46.979 20.595 19.014 1.00 33.44 94 SER A N 1
ATOM 732 C CA . SER A 1 94 ? 46.741 20.450 20.462 1.00 33.44 94 SER A CA 1
ATOM 733 C C . SER A 1 94 ? 45.886 19.218 20.767 1.00 33.44 94 SER A C 1
ATOM 735 O O . SER A 1 94 ? 44.715 19.144 20.421 1.00 33.44 94 SER A O 1
ATOM 737 N N . SER A 1 95 ? 46.541 18.258 21.416 1.00 34.53 95 SER A N 1
ATOM 738 C CA . SER A 1 95 ? 46.069 17.398 22.505 1.00 34.53 95 SER A CA 1
ATOM 739 C C . SER A 1 95 ? 44.582 17.028 22.566 1.00 34.53 95 SER A C 1
ATOM 741 O O . SER A 1 95 ? 43.723 17.832 22.916 1.00 34.53 95 SER A O 1
ATOM 743 N N . PHE A 1 96 ? 44.328 15.731 22.371 1.00 38.22 96 PHE A N 1
ATOM 744 C CA . PHE A 1 96 ? 43.094 15.033 22.719 1.00 38.22 96 PHE A CA 1
ATOM 745 C C . PHE A 1 96 ? 42.587 15.418 24.118 1.00 38.22 96 PHE A C 1
ATOM 747 O O . PHE A 1 96 ? 43.268 15.214 25.123 1.00 38.22 96 PHE A O 1
ATOM 754 N N . SER A 1 97 ? 41.358 15.922 24.191 1.00 31.61 97 SER A N 1
ATOM 755 C CA . SER A 1 97 ? 40.544 15.953 25.406 1.00 31.61 97 SER A CA 1
ATOM 756 C C . SER A 1 97 ? 39.090 15.667 25.025 1.00 31.61 97 SER A C 1
ATOM 758 O O . SER A 1 97 ? 38.602 16.123 23.995 1.00 31.61 97 SER A O 1
ATOM 760 N N . LEU A 1 98 ? 38.455 14.805 25.814 1.00 42.53 98 LEU A N 1
ATOM 761 C CA . LEU A 1 98 ? 37.173 14.143 25.562 1.00 42.53 98 LEU A CA 1
ATOM 762 C C . LEU A 1 98 ? 35.947 15.062 25.794 1.00 42.53 98 LEU A C 1
ATOM 764 O O . LEU A 1 98 ? 35.962 15.854 26.733 1.00 42.53 98 LEU A O 1
ATOM 768 N N . LEU A 1 99 ? 34.871 14.789 25.020 1.00 29.91 99 LEU A N 1
ATOM 769 C CA . LEU A 1 99 ? 33.446 15.238 25.070 1.00 29.91 99 LEU A CA 1
ATOM 770 C C . LEU A 1 99 ? 33.076 16.643 24.520 1.00 29.91 99 LEU A C 1
ATOM 772 O O . LEU A 1 99 ? 33.898 17.546 24.610 1.00 29.91 99 LEU A O 1
ATOM 776 N N . PRO A 1 100 ? 31.797 16.925 24.136 1.00 38.81 100 PRO A N 1
ATOM 777 C CA . PRO A 1 100 ? 30.708 16.106 23.555 1.00 38.81 100 PRO A CA 1
ATOM 778 C C . PRO A 1 100 ? 30.039 16.741 22.293 1.00 38.81 100 PRO A C 1
ATOM 780 O O . PRO A 1 100 ? 30.031 17.953 22.123 1.00 38.81 100 PRO A O 1
ATOM 783 N N . GLY A 1 101 ? 29.367 15.926 21.464 1.00 37.28 101 GLY A N 1
ATOM 784 C CA . GLY A 1 101 ? 28.280 16.363 20.565 1.00 37.28 101 GLY A CA 1
ATOM 785 C C . GLY A 1 101 ? 28.666 17.170 19.316 1.00 37.28 101 GLY A C 1
ATOM 786 O O . GLY A 1 101 ? 28.533 18.389 19.294 1.00 37.28 101 GLY A O 1
ATOM 787 N N . SER A 1 102 ? 29.030 16.495 18.222 1.00 32.19 102 SER A N 1
ATOM 788 C CA . SER A 1 102 ? 29.045 17.135 16.900 1.00 32.19 102 SER A CA 1
ATOM 789 C C . SER A 1 102 ? 27.614 17.309 16.394 1.00 32.19 102 SER A C 1
ATOM 791 O O . SER A 1 102 ? 27.014 16.375 15.868 1.00 32.19 102 SER A O 1
ATOM 793 N N . GLN A 1 103 ? 27.080 18.523 16.537 1.00 35.28 103 GLN A N 1
ATOM 794 C CA . GLN A 1 103 ? 26.086 19.028 15.596 1.00 35.28 103 GLN A CA 1
ATOM 795 C C . GLN A 1 103 ? 26.729 18.994 14.208 1.00 35.28 103 GLN A C 1
ATOM 797 O O . GLN A 1 103 ? 27.739 19.659 13.969 1.00 35.28 103 GLN A O 1
ATOM 802 N N . ALA A 1 104 ? 26.180 18.171 13.319 1.00 32.66 104 ALA A N 1
ATOM 803 C CA . ALA A 1 104 ? 26.465 18.275 11.902 1.00 32.66 104 ALA A CA 1
ATOM 804 C C . ALA A 1 104 ? 25.953 19.646 11.448 1.00 32.66 104 ALA A C 1
ATOM 806 O O . ALA A 1 104 ? 24.753 19.911 11.473 1.00 32.66 104 ALA A O 1
ATOM 807 N N . ILE A 1 105 ? 26.871 20.548 11.110 1.00 38.75 105 ILE A N 1
ATOM 808 C CA . ILE A 1 105 ? 26.525 21.715 10.309 1.00 38.75 105 ILE A CA 1
ATOM 809 C C . ILE A 1 105 ? 26.417 21.174 8.889 1.00 38.75 105 ILE A C 1
ATOM 811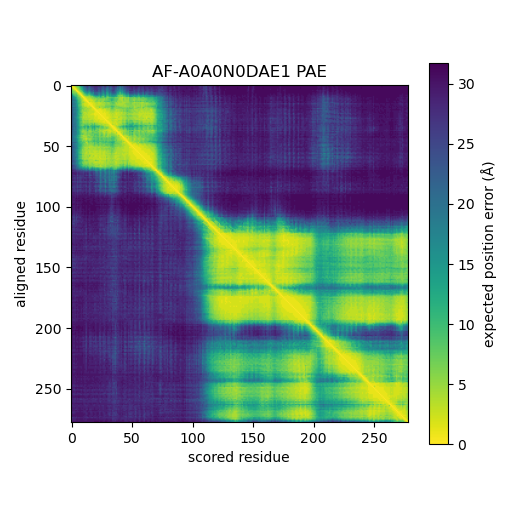 O O . ILE A 1 105 ? 27.420 21.059 8.183 1.00 38.75 105 ILE A O 1
ATOM 815 N N . ASP A 1 106 ? 25.209 20.764 8.515 1.00 37.06 106 ASP A N 1
ATOM 816 C CA . ASP A 1 106 ? 24.895 20.496 7.121 1.00 37.06 106 ASP A CA 1
ATOM 817 C C . ASP A 1 106 ? 25.140 21.787 6.312 1.00 37.06 106 ASP A C 1
ATOM 819 O O . ASP A 1 106 ? 24.811 22.887 6.779 1.00 37.06 106 ASP A O 1
ATOM 823 N N . PRO A 1 107 ? 25.750 21.700 5.115 1.00 38.31 107 PRO A N 1
ATOM 824 C CA . PRO A 1 107 ? 25.805 22.826 4.190 1.00 38.31 107 PRO A CA 1
ATOM 825 C C . PR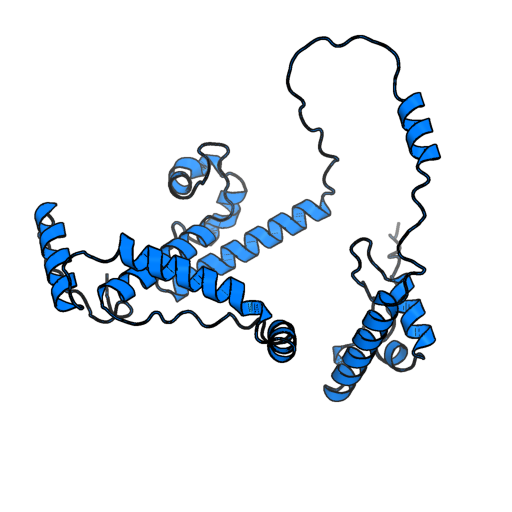O A 1 107 ? 24.381 23.346 3.956 1.00 38.31 107 PRO A C 1
ATOM 827 O O . PRO A 1 107 ? 23.465 22.526 3.896 1.00 38.31 107 PRO A O 1
ATOM 830 N N . PRO A 1 108 ? 24.156 24.664 3.795 1.00 36.97 108 PRO A N 1
ATOM 831 C CA . PRO A 1 108 ? 22.814 25.177 3.558 1.00 36.97 108 PRO A CA 1
ATOM 832 C C . PRO A 1 108 ? 22.244 24.520 2.298 1.00 36.97 108 PRO A C 1
ATOM 834 O O . PRO A 1 108 ? 22.702 24.783 1.182 1.00 36.97 108 PRO A O 1
ATOM 837 N N . GLU A 1 109 ? 21.270 23.627 2.493 1.00 43.25 109 GLU A N 1
ATOM 838 C CA . GLU A 1 109 ? 20.519 23.015 1.408 1.00 43.25 109 GLU A CA 1
ATOM 839 C C . GLU A 1 109 ? 19.949 24.144 0.557 1.00 43.25 109 GLU A C 1
ATOM 841 O O . GLU A 1 109 ? 19.256 25.043 1.038 1.00 43.25 109 GLU A O 1
ATOM 846 N N . SER A 1 110 ? 20.307 24.142 -0.725 1.00 43.19 110 SER A N 1
ATOM 847 C CA . SER A 1 110 ? 19.824 25.163 -1.643 1.00 43.19 110 SER A CA 1
ATOM 848 C C . SER A 1 110 ? 18.287 25.122 -1.668 1.00 43.19 110 SER A C 1
ATOM 850 O O . SER A 1 110 ? 17.729 24.026 -1.781 1.00 43.19 110 SER A O 1
ATOM 852 N N . PRO A 1 111 ? 17.588 26.275 -1.617 1.00 50.75 111 PRO A N 1
ATOM 853 C CA . PRO A 1 111 ? 16.123 26.337 -1.549 1.00 50.75 111 PRO A CA 1
ATOM 854 C C . PRO A 1 111 ? 15.419 25.496 -2.623 1.00 50.75 111 PRO A C 1
ATOM 856 O O . PRO A 1 111 ? 14.362 24.921 -2.385 1.00 50.75 111 PRO A O 1
ATOM 859 N N . THR A 1 112 ? 16.043 25.367 -3.795 1.00 49.06 112 THR A N 1
ATOM 860 C CA . THR A 1 112 ? 15.550 24.590 -4.936 1.00 49.06 112 THR A CA 1
ATOM 861 C C . THR A 1 112 ? 15.478 23.081 -4.666 1.00 49.06 112 THR A C 1
ATOM 863 O O . THR A 1 112 ? 14.574 22.414 -5.164 1.00 49.06 112 THR A O 1
ATOM 866 N N . THR A 1 113 ? 16.396 22.520 -3.874 1.00 52.41 113 THR A N 1
ATOM 867 C CA . THR A 1 113 ? 16.427 21.078 -3.566 1.00 52.41 113 THR A CA 1
ATOM 868 C C . THR A 1 113 ? 15.346 20.707 -2.553 1.00 52.41 113 THR A C 1
ATOM 870 O O . THR A 1 113 ? 14.654 19.706 -2.736 1.00 52.41 113 THR A O 1
ATOM 873 N N . LEU A 1 114 ? 15.142 21.552 -1.536 1.00 52.81 114 LEU A N 1
ATOM 874 C CA . LEU A 1 114 ? 14.101 21.363 -0.524 1.00 52.81 114 LEU A CA 1
ATOM 875 C C . LEU A 1 114 ? 12.690 21.483 -1.110 1.00 52.81 114 LEU A C 1
ATOM 877 O O . LEU A 1 114 ? 11.859 20.609 -0.870 1.00 52.81 114 LEU A O 1
ATOM 881 N N . LEU A 1 115 ? 12.450 22.493 -1.953 1.00 56.72 115 LEU A N 1
ATOM 882 C CA . LEU A 1 115 ? 11.173 22.666 -2.656 1.00 56.72 115 LEU A CA 1
ATOM 883 C C . LEU A 1 115 ? 10.831 21.457 -3.536 1.00 56.72 115 LEU A C 1
ATOM 885 O O . LEU A 1 115 ? 9.700 20.976 -3.509 1.00 56.72 115 LEU A O 1
ATOM 889 N N . ASN A 1 116 ? 11.801 20.923 -4.282 1.00 58.22 116 ASN A N 1
ATOM 890 C CA . ASN A 1 116 ? 11.568 19.738 -5.107 1.00 58.22 116 ASN A CA 1
ATOM 891 C C . ASN A 1 116 ? 11.249 18.504 -4.253 1.00 58.22 116 ASN A C 1
ATOM 893 O O . ASN A 1 116 ? 10.318 17.764 -4.570 1.00 58.22 116 ASN A O 1
ATOM 897 N N . LEU A 1 117 ? 11.966 18.297 -3.147 1.00 59.16 117 LEU A N 1
ATOM 898 C CA . LEU A 1 117 ? 11.749 17.150 -2.267 1.00 59.16 117 LEU A CA 1
ATOM 899 C C . LEU A 1 117 ? 10.378 17.198 -1.573 1.00 59.16 117 LEU A C 1
ATOM 901 O O . LEU A 1 117 ? 9.709 16.172 -1.455 1.00 59.16 117 LEU A O 1
ATOM 905 N N . GLU A 1 118 ? 9.931 18.384 -1.164 1.00 60.88 118 GLU A N 1
ATOM 906 C CA . GLU A 1 118 ? 8.618 18.596 -0.549 1.00 60.88 118 GLU A CA 1
ATOM 907 C C . GLU A 1 118 ? 7.470 18.405 -1.556 1.00 60.88 118 GLU A C 1
ATOM 909 O O . GLU A 1 118 ? 6.473 17.739 -1.255 1.00 60.88 118 GLU A O 1
ATOM 914 N N . VAL A 1 119 ? 7.648 18.875 -2.797 1.00 65.00 119 VAL A N 1
ATOM 915 C CA . VAL A 1 119 ? 6.703 18.639 -3.900 1.00 65.00 119 VAL A CA 1
ATOM 916 C C . VAL A 1 119 ? 6.609 17.150 -4.246 1.00 65.00 119 VAL A C 1
ATOM 918 O O . VAL A 1 119 ? 5.503 16.643 -4.441 1.00 65.00 119 VAL A O 1
ATOM 921 N N . HIS A 1 120 ? 7.733 16.429 -4.301 1.00 60.56 120 HIS A N 1
ATOM 922 C CA . HIS A 1 120 ? 7.736 14.986 -4.564 1.00 60.56 120 HIS A CA 1
ATOM 923 C C . HIS A 1 120 ? 7.045 14.196 -3.447 1.00 60.56 120 HIS A C 1
ATOM 925 O O . HIS A 1 120 ? 6.135 13.420 -3.731 1.00 60.56 120 HIS A O 1
ATOM 931 N N . ARG A 1 121 ? 7.380 14.463 -2.178 1.00 66.88 121 ARG A N 1
ATOM 932 C CA . ARG A 1 121 ? 6.743 13.798 -1.025 1.00 66.88 121 ARG A CA 1
ATOM 933 C C . ARG A 1 121 ? 5.231 14.011 -0.994 1.00 66.88 121 ARG A C 1
ATOM 935 O O . ARG A 1 121 ? 4.484 13.074 -0.729 1.00 66.88 121 ARG A O 1
ATOM 942 N N . THR A 1 122 ? 4.781 15.226 -1.307 1.00 75.19 122 THR A N 1
ATOM 943 C CA . THR A 1 122 ? 3.349 15.554 -1.354 1.00 75.19 122 THR A CA 1
ATOM 944 C C . THR A 1 122 ? 2.639 14.815 -2.490 1.00 75.19 122 THR A C 1
ATOM 946 O O . THR A 1 122 ? 1.537 14.304 -2.297 1.00 75.19 122 THR A O 1
ATOM 949 N N . LYS A 1 123 ? 3.266 14.704 -3.670 1.00 82.31 123 LYS A N 1
ATOM 950 C CA . LYS A 1 123 ? 2.711 13.940 -4.801 1.00 82.31 123 LYS A CA 1
ATOM 951 C C . LYS A 1 123 ? 2.545 12.460 -4.467 1.00 82.31 123 LYS A C 1
ATOM 953 O O . LYS A 1 123 ? 1.491 11.899 -4.761 1.00 82.31 123 LYS A O 1
ATOM 958 N N . ASP A 1 124 ? 3.542 11.849 -3.835 1.00 82.69 124 ASP A N 1
ATOM 959 C CA . ASP A 1 124 ? 3.482 10.428 -3.495 1.00 82.69 124 ASP A CA 1
ATOM 960 C C . ASP A 1 124 ? 2.409 10.143 -2.429 1.00 82.69 124 ASP A C 1
ATOM 962 O O . ASP A 1 124 ? 1.697 9.142 -2.511 1.00 82.69 124 ASP A O 1
ATOM 966 N N . GLU A 1 125 ? 2.241 11.036 -1.447 1.00 88.44 125 GLU A N 1
ATOM 967 C CA . GLU A 1 125 ? 1.160 10.956 -0.451 1.00 88.44 125 GLU A CA 1
ATOM 968 C C . GLU A 1 125 ? -0.232 11.091 -1.080 1.00 88.44 125 GLU A C 1
ATOM 970 O O . GLU A 1 125 ? -1.129 10.307 -0.764 1.00 88.44 125 GLU A O 1
ATOM 975 N N . ILE A 1 126 ? -0.412 12.031 -2.014 1.00 88.31 126 ILE A N 1
ATOM 976 C CA . ILE A 1 126 ? -1.662 12.176 -2.776 1.00 88.31 126 ILE A CA 1
ATOM 977 C C . ILE A 1 126 ? -1.939 10.909 -3.598 1.00 88.31 126 ILE A C 1
ATOM 979 O O . ILE A 1 126 ? -3.066 10.411 -3.620 1.00 88.31 126 ILE A O 1
ATOM 983 N N . GLY A 1 127 ? -0.911 10.348 -4.241 1.00 89.38 127 GLY A N 1
ATOM 984 C CA . GLY A 1 127 ? -1.019 9.083 -4.965 1.00 89.38 127 GLY A CA 1
ATOM 985 C C . GLY A 1 127 ? -1.478 7.938 -4.061 1.00 89.38 127 GLY A C 1
ATOM 986 O O . GLY A 1 127 ? -2.413 7.214 -4.406 1.00 89.38 127 GLY A O 1
ATOM 987 N N . ALA A 1 128 ? -0.883 7.814 -2.872 1.00 90.19 128 ALA A N 1
ATOM 988 C CA . ALA A 1 128 ? -1.259 6.798 -1.893 1.00 90.19 128 ALA A CA 1
ATOM 989 C C . ALA A 1 128 ? -2.681 6.993 -1.345 1.00 90.19 128 ALA A C 1
ATOM 991 O O . ALA A 1 128 ? -3.398 6.011 -1.158 1.00 90.19 128 ALA A O 1
ATOM 992 N N . TYR A 1 129 ? -3.121 8.238 -1.140 1.00 92.12 129 TYR A N 1
ATOM 993 C CA . TYR A 1 129 ? -4.500 8.549 -0.755 1.00 92.12 129 TYR A CA 1
ATOM 994 C C . TYR A 1 129 ? -5.503 8.019 -1.788 1.00 92.12 129 TYR A C 1
ATOM 996 O O . TYR A 1 129 ? -6.445 7.302 -1.441 1.00 92.12 129 TYR A O 1
ATOM 1004 N N . HIS A 1 130 ? -5.280 8.319 -3.071 1.00 91.69 130 HIS A N 1
ATOM 1005 C CA . HIS A 1 130 ? -6.148 7.826 -4.138 1.00 91.69 130 HIS A CA 1
ATOM 1006 C C . HIS A 1 130 ? -6.067 6.305 -4.291 1.00 91.69 130 HIS A C 1
ATOM 1008 O O . HIS A 1 130 ? -7.101 5.666 -4.470 1.00 91.69 130 HIS A O 1
ATOM 1014 N N . GLY A 1 131 ? -4.875 5.715 -4.159 1.00 90.12 131 GLY A N 1
ATOM 1015 C CA . GLY A 1 131 ? -4.694 4.261 -4.138 1.00 90.12 131 GLY A CA 1
ATOM 1016 C C . GLY A 1 131 ? -5.510 3.594 -3.030 1.00 90.12 131 GLY A C 1
ATOM 1017 O O . GLY A 1 131 ? -6.233 2.633 -3.287 1.00 90.12 131 GLY A O 1
ATOM 1018 N N . LEU A 1 132 ? -5.483 4.160 -1.821 1.00 91.38 132 LEU A N 1
ATOM 1019 C CA . LEU A 1 132 ? -6.258 3.669 -0.688 1.00 91.38 132 LEU A CA 1
ATOM 1020 C C . LEU A 1 132 ? -7.766 3.721 -0.967 1.00 91.38 132 LEU A C 1
ATOM 1022 O O . LEU A 1 132 ? -8.444 2.724 -0.738 1.00 91.38 132 LEU A O 1
ATOM 1026 N N . ILE A 1 133 ? -8.285 4.837 -1.488 1.00 90.12 133 ILE A N 1
ATOM 1027 C CA . ILE A 1 133 ? -9.714 4.972 -1.827 1.00 90.12 133 ILE A CA 1
ATOM 1028 C C . ILE A 1 133 ? -10.124 3.998 -2.930 1.00 90.12 133 ILE A C 1
ATOM 1030 O O . ILE A 1 133 ? -11.160 3.343 -2.813 1.00 90.12 133 ILE A O 1
ATOM 1034 N N . ASN A 1 134 ? -9.314 3.879 -3.982 1.00 88.94 134 ASN A N 1
ATOM 1035 C CA . ASN A 1 134 ? -9.579 2.962 -5.089 1.00 88.94 134 ASN A CA 1
ATOM 1036 C C . ASN A 1 134 ? -9.626 1.505 -4.604 1.00 88.94 134 ASN A C 1
ATOM 1038 O O . ASN A 1 134 ? -10.473 0.730 -5.046 1.00 88.94 134 ASN A O 1
ATOM 1042 N N . ASP A 1 135 ? -8.798 1.162 -3.615 1.00 84.50 135 ASP A N 1
ATOM 1043 C CA . ASP A 1 135 ? -8.804 -0.139 -2.941 1.00 84.50 135 ASP A CA 1
ATOM 1044 C C . ASP A 1 135 ? -9.877 -0.256 -1.838 1.00 84.50 135 ASP A C 1
ATOM 1046 O O . ASP A 1 135 ? -9.836 -1.184 -1.021 1.00 84.50 135 ASP A O 1
ATOM 1050 N N . SER A 1 136 ? -10.850 0.664 -1.796 1.00 86.19 136 SER A N 1
ATOM 1051 C CA . SER A 1 136 ? -11.930 0.734 -0.795 1.00 86.19 136 SER A CA 1
ATOM 1052 C C . SER A 1 136 ? -11.443 0.856 0.656 1.00 86.19 136 SER A C 1
ATOM 1054 O O . SER A 1 136 ? -12.149 0.497 1.602 1.00 86.19 136 SER A O 1
ATOM 1056 N N . GLY A 1 137 ? -10.222 1.346 0.846 1.00 86.44 137 GLY A N 1
ATOM 1057 C CA . GLY A 1 137 ? -9.670 1.710 2.139 1.00 86.44 137 GLY A CA 1
ATOM 1058 C C . GLY A 1 137 ? -10.198 3.063 2.617 1.00 86.44 137 GLY A C 1
ATOM 1059 O O . GLY A 1 137 ? -10.644 3.904 1.835 1.00 86.44 137 GLY A O 1
ATOM 1060 N N . ARG A 1 138 ? -10.147 3.281 3.934 1.00 90.00 138 ARG A N 1
ATOM 1061 C CA . ARG A 1 138 ? -10.560 4.541 4.561 1.00 90.00 138 ARG A CA 1
ATOM 1062 C C . ARG A 1 138 ? -9.328 5.346 4.976 1.00 90.00 138 ARG A C 1
ATOM 1064 O O . ARG A 1 138 ? -8.605 4.876 5.855 1.00 90.00 138 ARG A O 1
ATOM 1071 N N . PRO A 1 139 ? -9.086 6.523 4.378 1.00 92.19 139 PRO A N 1
ATOM 1072 C CA . PRO A 1 139 ? -7.994 7.391 4.792 1.00 92.19 139 PRO A CA 1
ATOM 1073 C C . PRO A 1 139 ? -8.240 7.949 6.195 1.00 92.19 139 PRO A C 1
ATOM 1075 O O . PRO A 1 139 ? -9.379 8.206 6.585 1.00 92.19 139 PRO A O 1
ATOM 1078 N N . LEU A 1 140 ? -7.154 8.157 6.936 1.00 91.44 140 LEU A N 1
ATOM 1079 C CA . LEU A 1 140 ? -7.162 8.727 8.285 1.00 91.44 140 LEU A CA 1
ATOM 1080 C C . LEU A 1 140 ? -7.798 10.121 8.337 1.00 91.44 140 LEU A C 1
ATOM 1082 O O . LEU A 1 140 ? -8.494 10.438 9.298 1.00 91.44 140 LEU A O 1
ATOM 1086 N N . TYR A 1 141 ? -7.556 10.940 7.313 1.00 91.00 141 TYR A N 1
ATOM 1087 C CA . TYR A 1 141 ? -8.108 12.283 7.186 1.00 91.00 141 TYR A CA 1
ATOM 1088 C C . TYR A 1 141 ? -8.364 12.651 5.707 1.00 91.00 141 TYR A C 1
ATOM 1090 O O . TYR A 1 141 ? -7.765 12.041 4.816 1.00 91.00 141 TYR A O 1
ATOM 1098 N N . PRO A 1 142 ? -9.273 13.607 5.423 1.00 91.56 142 PRO A N 1
ATOM 1099 C CA . PRO A 1 142 ? -9.533 14.112 4.070 1.00 91.56 142 PRO A CA 1
ATOM 1100 C C . PRO A 1 142 ? -8.292 14.698 3.381 1.00 91.56 142 PRO A C 1
ATOM 1102 O O . PRO A 1 142 ? -7.446 15.300 4.040 1.00 91.56 142 PRO A O 1
ATOM 1105 N N . ILE A 1 143 ? -8.190 14.568 2.055 1.00 91.94 143 ILE A N 1
ATOM 1106 C CA . ILE A 1 143 ? -7.005 14.993 1.284 1.00 91.94 143 ILE A CA 1
ATOM 1107 C C . ILE A 1 143 ? -6.677 16.483 1.457 1.00 91.94 143 ILE A C 1
ATOM 1109 O O . ILE A 1 143 ? -5.512 16.874 1.422 1.00 91.94 143 ILE A O 1
ATOM 1113 N N . GLU A 1 144 ? -7.687 17.314 1.717 1.00 89.00 144 GLU A N 1
ATOM 1114 C CA . GLU A 1 144 ? -7.547 18.757 1.912 1.00 89.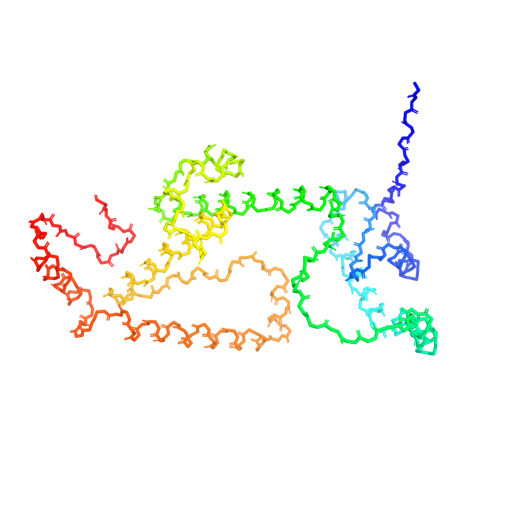00 144 GLU A CA 1
ATOM 1115 C C . GLU A 1 144 ? -6.687 19.096 3.136 1.00 89.00 144 GLU A C 1
ATOM 1117 O O . GLU A 1 144 ? -6.054 20.152 3.172 1.00 89.00 144 GLU A O 1
ATOM 1122 N N . LEU A 1 145 ? -6.613 18.199 4.129 1.00 90.00 145 LEU A N 1
ATOM 1123 C CA . LEU A 1 145 ? -5.805 18.417 5.327 1.00 90.00 145 LEU A CA 1
ATOM 1124 C C . LEU A 1 145 ? -4.307 18.183 5.111 1.00 90.00 145 LEU A C 1
ATOM 1126 O O . LEU A 1 145 ? -3.533 18.633 5.953 1.00 90.00 145 LEU A O 1
ATOM 1130 N N . ILE A 1 146 ? -3.870 17.555 4.009 1.00 87.44 146 ILE A N 1
ATOM 1131 C CA . ILE A 1 146 ? -2.445 17.235 3.779 1.00 87.44 146 ILE A CA 1
ATOM 1132 C C . ILE A 1 146 ? -1.566 18.477 3.942 1.00 87.44 146 ILE A C 1
ATOM 1134 O O . ILE A 1 146 ? -0.587 18.450 4.682 1.00 87.44 146 ILE A O 1
ATOM 1138 N N . GLN A 1 147 ? -1.940 19.593 3.313 1.00 85.69 147 GLN A N 1
ATOM 1139 C CA . GLN A 1 147 ? -1.134 20.818 3.362 1.00 85.69 147 GLN A CA 1
ATOM 1140 C C . GLN A 1 147 ? -1.040 21.396 4.781 1.00 85.69 147 GLN A C 1
ATOM 1142 O O . GLN A 1 147 ? 0.014 21.882 5.187 1.00 85.69 147 GLN A O 1
ATOM 1147 N N . TYR A 1 148 ? -2.125 21.320 5.555 1.00 87.44 148 TYR A N 1
ATOM 1148 C CA . TYR A 1 148 ? -2.155 21.804 6.936 1.00 87.44 148 TYR A CA 1
ATOM 1149 C C . TYR A 1 148 ? -1.351 20.902 7.873 1.00 87.44 148 TYR A C 1
ATOM 1151 O O . TYR A 1 148 ? -0.641 21.405 8.739 1.00 87.44 148 TYR A O 1
ATOM 1159 N N . VAL A 1 149 ? -1.423 19.588 7.663 1.00 88.62 149 VAL A N 1
ATOM 1160 C CA . VAL A 1 149 ? -0.661 18.585 8.412 1.00 88.62 149 VAL A CA 1
ATOM 1161 C C . VAL A 1 149 ? 0.841 18.726 8.159 1.00 88.62 149 VAL A C 1
ATOM 1163 O O . VAL A 1 149 ? 1.627 18.623 9.094 1.00 88.62 149 VAL A O 1
ATOM 1166 N N . TYR A 1 150 ? 1.251 19.005 6.919 1.00 85.69 150 TYR A N 1
ATOM 1167 C CA . TYR A 1 150 ? 2.656 19.264 6.591 1.00 85.69 150 TYR A CA 1
ATOM 1168 C C . TYR A 1 150 ? 3.169 20.575 7.189 1.00 85.69 150 TYR A C 1
ATOM 1170 O O . TYR A 1 150 ? 4.304 20.632 7.655 1.00 85.69 150 TYR A O 1
ATOM 1178 N N . LYS A 1 151 ? 2.328 21.615 7.198 1.00 86.94 151 LYS A N 1
ATOM 1179 C CA . LYS A 1 151 ? 2.686 22.928 7.740 1.00 86.94 151 LYS A CA 1
ATOM 1180 C C . LYS A 1 151 ? 2.872 22.912 9.259 1.00 86.94 151 LYS A C 1
ATOM 1182 O O . LYS A 1 151 ? 3.687 23.677 9.765 1.00 86.94 151 LYS A O 1
ATOM 1187 N N . ASP A 1 152 ? 2.100 22.093 9.969 1.00 87.44 152 ASP A N 1
ATOM 1188 C CA . ASP A 1 152 ? 2.110 22.046 11.431 1.00 87.44 152 ASP A CA 1
ATOM 1189 C C . ASP A 1 152 ? 1.751 20.644 11.965 1.00 87.44 152 ASP A C 1
ATOM 1191 O O . ASP A 1 152 ? 0.621 20.410 12.401 1.00 87.44 152 ASP A O 1
ATOM 1195 N N . PRO A 1 153 ? 2.686 19.676 11.909 1.00 87.31 153 PRO A N 1
ATOM 1196 C CA . PRO A 1 153 ? 2.414 18.287 12.280 1.00 87.31 153 PRO A CA 1
ATOM 1197 C C . PRO A 1 153 ? 2.142 18.093 13.776 1.00 87.31 153 PRO A C 1
ATOM 1199 O O . PRO A 1 153 ? 1.426 17.159 14.145 1.00 87.31 153 PRO A O 1
ATOM 1202 N N . ASP A 1 154 ? 2.675 18.964 14.635 1.00 87.75 154 ASP A N 1
ATOM 1203 C CA . ASP A 1 154 ? 2.534 18.857 16.090 1.00 87.75 154 ASP A CA 1
ATOM 1204 C C . ASP A 1 154 ? 1.084 19.092 16.532 1.00 87.75 154 ASP A C 1
ATOM 1206 O O . ASP A 1 154 ? 0.575 18.386 17.406 1.00 87.75 154 ASP A O 1
ATOM 1210 N N . ASN A 1 155 ? 0.362 19.988 15.853 1.00 91.56 155 ASN A N 1
ATOM 1211 C CA . ASN A 1 155 ? -1.074 20.182 16.075 1.00 91.56 155 ASN A CA 1
ATOM 1212 C C . ASN A 1 155 ? -1.927 18.956 15.704 1.00 91.56 155 ASN A C 1
ATOM 1214 O O . ASN A 1 155 ? -3.059 18.819 16.171 1.00 91.56 155 ASN A O 1
ATOM 1218 N N . TYR A 1 156 ? -1.378 18.031 14.915 1.00 89.25 156 TYR A N 1
ATOM 1219 C CA . TYR A 1 156 ? -2.020 16.776 14.527 1.00 89.25 156 TYR A CA 1
ATOM 1220 C C . TYR A 1 156 ? -1.362 15.550 15.176 1.00 89.25 156 TYR A C 1
ATOM 1222 O O . TYR A 1 156 ? -1.652 14.415 14.791 1.00 89.25 156 TYR A O 1
ATOM 1230 N N . ALA A 1 157 ? -0.513 15.753 16.188 1.00 87.56 157 ALA A N 1
ATOM 1231 C CA . ALA A 1 157 ? 0.306 14.717 16.807 1.00 87.56 157 ALA A CA 1
ATOM 1232 C C . ALA A 1 157 ? -0.469 13.454 17.202 1.00 87.56 157 ALA A C 1
ATOM 1234 O O . ALA A 1 157 ? -0.071 12.343 16.854 1.00 87.56 157 ALA A O 1
ATOM 1235 N N . GLU A 1 158 ? -1.593 13.617 17.903 1.00 89.06 158 GLU A N 1
ATOM 1236 C CA . GLU A 1 158 ? -2.419 12.498 18.373 1.00 89.06 158 GLU A CA 1
ATOM 1237 C C . GLU A 1 158 ? -3.011 11.683 17.216 1.00 89.06 158 GLU A C 1
ATOM 1239 O O . GLU A 1 158 ? -3.067 10.456 17.280 1.00 89.06 158 GLU A O 1
ATOM 1244 N N . MET A 1 159 ? -3.388 12.349 16.121 1.00 90.94 159 MET A N 1
ATOM 1245 C CA . MET A 1 159 ? -3.888 11.687 14.915 1.00 90.94 159 MET A CA 1
ATOM 1246 C C . MET A 1 159 ? -2.767 10.931 14.192 1.00 90.94 159 MET A C 1
ATOM 1248 O O . MET A 1 159 ? -2.972 9.814 13.719 1.00 90.94 159 MET A O 1
ATOM 1252 N N . LEU A 1 160 ? -1.576 11.527 14.103 1.00 89.44 160 LEU A N 1
ATOM 1253 C CA . LEU A 1 160 ? -0.453 10.974 13.348 1.00 89.44 160 LEU A CA 1
ATOM 1254 C C . LEU A 1 160 ? 0.312 9.883 14.101 1.00 89.44 160 LEU A C 1
ATOM 1256 O O . LEU A 1 160 ? 0.910 9.022 13.456 1.00 89.44 160 LEU A O 1
ATOM 1260 N N . ARG A 1 161 ? 0.296 9.904 15.440 1.00 87.69 161 ARG A N 1
ATOM 1261 C CA . ARG A 1 161 ? 1.056 9.005 16.328 1.00 87.69 161 ARG A CA 1
ATOM 1262 C C . ARG A 1 161 ? 1.019 7.525 15.928 1.00 87.69 161 ARG A C 1
ATOM 1264 O O . ARG A 1 161 ? 2.093 6.933 15.856 1.00 87.69 161 ARG A O 1
ATOM 1271 N N . PRO A 1 162 ? -0.147 6.907 15.645 1.00 88.12 162 PRO A N 1
ATOM 1272 C CA . PRO A 1 162 ? -0.214 5.484 15.297 1.00 88.12 162 PRO A CA 1
ATOM 1273 C C . PRO A 1 162 ? 0.563 5.118 14.026 1.00 88.12 162 PRO A C 1
ATOM 1275 O O . PRO A 1 162 ? 0.883 3.952 13.805 1.00 88.12 162 PRO A O 1
ATOM 1278 N N . TRP A 1 163 ? 0.848 6.116 13.189 1.00 87.06 163 TRP A N 1
ATOM 1279 C CA . TRP A 1 163 ? 1.508 5.978 11.898 1.00 87.06 163 TRP A CA 1
ATOM 1280 C C . TRP A 1 163 ? 2.956 6.469 11.917 1.00 87.06 163 TRP A C 1
ATOM 1282 O O . TRP A 1 163 ? 3.594 6.483 10.865 1.00 87.06 163 TRP A O 1
ATOM 1292 N N . GLN A 1 164 ? 3.479 6.867 13.081 1.00 84.50 164 GLN A N 1
ATOM 1293 C CA . GLN A 1 164 ? 4.871 7.274 13.248 1.00 84.50 164 GLN A CA 1
ATOM 1294 C C . GLN A 1 164 ? 5.791 6.064 13.433 1.00 84.50 164 GLN A C 1
ATOM 1296 O O . GLN A 1 164 ? 5.452 5.100 14.115 1.00 84.50 164 GLN A O 1
ATOM 1301 N N . GLU A 1 165 ? 6.988 6.138 12.854 1.00 74.25 165 GLU A N 1
ATOM 1302 C CA . GLU A 1 165 ? 8.061 5.164 13.108 1.00 74.25 165 GLU A CA 1
ATOM 1303 C C . GLU A 1 165 ? 8.836 5.484 14.389 1.00 74.25 165 GLU A C 1
ATOM 1305 O O . GLU A 1 165 ? 9.308 4.584 15.080 1.00 74.25 165 GLU A O 1
ATOM 1310 N N . HIS A 1 166 ? 8.932 6.771 14.725 1.00 74.38 166 HIS A N 1
ATOM 1311 C CA . HIS A 1 166 ? 9.666 7.277 15.876 1.00 74.38 166 HIS A CA 1
ATOM 1312 C C . HIS A 1 166 ? 8.725 8.112 16.740 1.00 74.38 166 HIS A C 1
ATOM 1314 O O . HIS A 1 166 ? 7.851 8.805 16.228 1.00 74.38 166 HIS A O 1
ATOM 1320 N N . LEU A 1 167 ? 8.904 8.061 18.060 1.00 69.19 167 LEU A N 1
ATOM 1321 C CA . LEU A 1 167 ? 8.048 8.814 18.981 1.00 69.19 167 LEU A CA 1
ATOM 1322 C C . LEU A 1 167 ? 8.243 10.335 18.856 1.00 69.19 167 LEU A C 1
ATOM 1324 O O . LEU A 1 167 ? 7.314 11.076 19.161 1.00 69.19 167 LEU A O 1
ATOM 1328 N N . THR A 1 168 ? 9.414 10.784 18.390 1.00 70.50 168 THR A N 1
ATOM 1329 C CA . THR A 1 168 ? 9.765 12.193 18.143 1.00 70.50 168 THR A CA 1
ATOM 1330 C C . THR A 1 168 ? 10.965 12.299 17.184 1.00 70.50 168 THR A C 1
ATOM 1332 O O . THR A 1 168 ? 11.885 11.487 17.330 1.00 70.50 168 THR A O 1
ATOM 1335 N N . PRO A 1 169 ? 11.037 13.313 16.294 1.00 77.44 169 PRO A N 1
ATOM 1336 C CA . PRO A 1 169 ? 9.987 14.287 15.973 1.00 77.44 169 PRO A CA 1
ATOM 1337 C C . PRO A 1 169 ? 8.868 13.670 15.118 1.00 77.44 169 PRO A C 1
ATOM 1339 O O . PRO A 1 169 ? 9.074 12.660 14.445 1.00 77.44 169 PRO A O 1
ATOM 1342 N N . ILE A 1 170 ? 7.680 14.278 15.155 1.00 80.38 170 ILE A N 1
ATOM 1343 C CA . ILE A 1 170 ? 6.520 13.818 14.383 1.00 80.38 170 ILE A CA 1
ATOM 1344 C C . ILE A 1 170 ? 6.736 14.174 12.918 1.00 80.38 170 ILE A C 1
ATOM 1346 O O . ILE A 1 170 ? 6.910 15.337 12.562 1.00 80.38 170 ILE A O 1
ATOM 1350 N N . SER A 1 171 ? 6.718 13.159 12.060 1.00 82.62 171 SER A N 1
ATOM 1351 C CA . SER A 1 171 ? 6.831 13.345 10.622 1.00 82.62 171 SER A CA 1
ATOM 1352 C C . SER A 1 171 ? 5.444 13.306 9.975 1.00 82.62 171 SER A C 1
ATOM 1354 O O . SER A 1 171 ? 4.749 12.292 10.099 1.00 82.62 171 SER A O 1
ATOM 1356 N N . PRO A 1 172 ? 5.033 14.356 9.241 1.00 81.06 172 PRO A N 1
ATOM 1357 C CA . PRO A 1 172 ? 3.811 14.324 8.438 1.00 81.06 172 PRO A CA 1
ATOM 1358 C C . PRO A 1 172 ? 3.971 13.497 7.154 1.00 81.06 172 PRO A C 1
ATOM 1360 O O . PRO A 1 172 ? 2.996 13.261 6.448 1.00 81.06 172 PRO A O 1
ATOM 1363 N N . SER A 1 173 ? 5.193 13.059 6.833 1.00 84.25 173 SER A N 1
ATOM 1364 C CA . SER A 1 173 ? 5.496 12.333 5.600 1.00 84.25 173 SER A CA 1
ATOM 1365 C C . SER A 1 173 ? 5.232 10.832 5.714 1.00 84.25 173 SER A C 1
ATOM 1367 O O . SER A 1 173 ? 5.504 10.209 6.744 1.00 84.25 173 SER A O 1
ATOM 1369 N N . GLY A 1 174 ? 4.759 10.237 4.616 1.00 85.69 174 GLY A N 1
ATOM 1370 C CA . GLY A 1 174 ? 4.575 8.788 4.491 1.00 85.69 174 GLY A CA 1
ATOM 1371 C C . GLY A 1 174 ? 3.325 8.244 5.192 1.00 85.69 174 GLY A C 1
ATOM 1372 O O . GLY A 1 174 ? 3.208 7.033 5.381 1.00 85.69 174 GLY A O 1
ATOM 1373 N N . ILE A 1 175 ? 2.403 9.103 5.627 1.00 90.44 175 ILE A N 1
ATOM 1374 C CA . ILE A 1 175 ? 1.233 8.714 6.418 1.00 90.44 175 ILE A CA 1
ATOM 1375 C C . ILE A 1 175 ? 0.241 7.903 5.582 1.00 90.44 175 ILE A C 1
ATOM 1377 O O . ILE A 1 175 ? -0.149 6.805 5.996 1.00 90.44 175 ILE A O 1
ATOM 1381 N N . PHE A 1 176 ? -0.148 8.388 4.405 1.00 91.12 176 PHE A N 1
ATOM 1382 C CA . PHE A 1 176 ? -1.018 7.652 3.492 1.00 91.12 176 PHE A CA 1
ATOM 1383 C C . PHE A 1 176 ? -0.295 6.501 2.814 1.00 91.12 176 PHE A C 1
ATOM 1385 O O . PHE A 1 176 ? -0.902 5.448 2.629 1.00 91.12 176 PHE A O 1
ATOM 1392 N N . GLN A 1 177 ? 1.001 6.632 2.524 1.00 89.81 177 GLN A N 1
ATOM 1393 C CA . GLN A 1 177 ? 1.789 5.509 2.006 1.00 89.81 177 GLN A CA 1
ATOM 1394 C C . GLN A 1 177 ? 1.784 4.324 2.979 1.00 89.81 177 GLN A C 1
ATOM 1396 O O . GLN A 1 177 ? 1.485 3.193 2.589 1.00 89.81 177 GLN A O 1
ATOM 1401 N N . ARG A 1 178 ? 2.038 4.577 4.270 1.00 90.06 178 ARG A N 1
ATOM 1402 C CA . ARG A 1 178 ? 1.978 3.542 5.312 1.00 90.06 178 ARG A CA 1
ATOM 1403 C C . ARG A 1 178 ? 0.565 2.982 5.465 1.00 90.06 178 ARG A C 1
ATOM 1405 O O . ARG A 1 178 ? 0.420 1.766 5.589 1.00 90.06 178 ARG A O 1
ATOM 1412 N N . GLN A 1 179 ? -0.471 3.825 5.439 1.00 91.50 179 GLN A N 1
ATOM 1413 C CA . GLN A 1 179 ? -1.867 3.366 5.475 1.00 91.50 179 GLN A CA 1
ATOM 1414 C C . GLN A 1 179 ? -2.190 2.431 4.315 1.00 91.50 179 GLN A C 1
ATOM 1416 O O . GLN A 1 179 ? -2.731 1.347 4.536 1.00 91.50 179 GLN A O 1
ATOM 1421 N N . TRP A 1 180 ? -1.822 2.819 3.096 1.00 90.69 180 TRP A N 1
ATOM 1422 C CA . TRP A 1 180 ? -2.068 2.022 1.905 1.00 90.69 180 TRP A CA 1
ATOM 1423 C C . TRP A 1 180 ? -1.308 0.698 1.946 1.00 90.69 180 TRP A C 1
ATOM 1425 O O . TRP A 1 180 ? -1.913 -0.353 1.739 1.00 90.69 180 TRP A O 1
ATOM 1435 N N . GLN A 1 181 ? -0.037 0.708 2.353 1.00 87.50 181 GLN A N 1
ATOM 1436 C CA . GLN A 1 181 ? 0.738 -0.519 2.530 1.00 87.50 181 GLN A CA 1
ATOM 1437 C C . GLN A 1 181 ? 0.102 -1.459 3.568 1.00 87.50 181 GLN A C 1
ATOM 1439 O O . GLN A 1 181 ? -0.074 -2.650 3.310 1.00 87.50 181 GLN A O 1
ATOM 1444 N N . ARG A 1 182 ? -0.297 -0.937 4.738 1.00 89.19 182 ARG A N 1
ATOM 1445 C CA . ARG A 1 182 ? -0.967 -1.735 5.782 1.00 89.19 182 ARG A CA 1
ATOM 1446 C C . ARG A 1 182 ? -2.314 -2.274 5.312 1.00 89.19 182 ARG A C 1
ATOM 1448 O O . ARG A 1 182 ? -2.670 -3.401 5.657 1.00 89.19 182 ARG A O 1
ATOM 1455 N N . TRP A 1 183 ? -3.047 -1.501 4.513 1.00 90.44 183 TRP A N 1
ATOM 1456 C CA . TRP A 1 183 ? -4.289 -1.949 3.897 1.00 90.44 183 TRP A CA 1
ATOM 1457 C C . TRP A 1 183 ? -4.041 -3.102 2.923 1.00 90.44 183 TRP A C 1
ATOM 1459 O O . TRP A 1 183 ? -4.675 -4.148 3.045 1.00 90.44 183 TRP A O 1
ATOM 1469 N N . GLN A 1 184 ? -3.062 -2.981 2.026 1.00 86.88 184 GLN A N 1
ATOM 1470 C CA . GLN A 1 184 ? -2.679 -4.057 1.108 1.00 86.88 184 GLN A CA 1
ATOM 1471 C C . GLN A 1 184 ? -2.240 -5.326 1.853 1.00 86.88 184 GLN A C 1
ATOM 1473 O O . GLN A 1 184 ? -2.642 -6.433 1.484 1.00 86.88 184 GLN A O 1
ATOM 1478 N N . ASP A 1 185 ? -1.470 -5.184 2.934 1.00 85.75 185 ASP A N 1
ATOM 1479 C CA . ASP A 1 185 ? -1.074 -6.305 3.790 1.00 85.75 185 ASP A CA 1
ATOM 1480 C C . ASP A 1 185 ? -2.290 -6.991 4.423 1.00 85.75 185 ASP A C 1
ATOM 1482 O O . ASP A 1 185 ? -2.370 -8.222 4.454 1.00 85.75 185 ASP A O 1
ATOM 1486 N N . PHE A 1 186 ? -3.267 -6.208 4.885 1.00 87.12 186 PHE A N 1
ATOM 1487 C CA . PHE A 1 186 ? -4.524 -6.731 5.407 1.00 87.12 186 PHE A CA 1
ATOM 1488 C C . PHE A 1 186 ? -5.330 -7.467 4.328 1.00 87.12 186 PHE A C 1
ATOM 1490 O O . PHE A 1 186 ? -5.833 -8.559 4.587 1.00 87.12 186 PHE A O 1
ATOM 1497 N N . ARG A 1 187 ? -5.421 -6.936 3.103 1.00 86.62 187 ARG A N 1
ATOM 1498 C CA . ARG A 1 187 ? -6.110 -7.594 1.976 1.00 86.62 187 ARG A CA 1
ATOM 1499 C C . ARG A 1 187 ? -5.471 -8.938 1.626 1.00 86.62 187 ARG A C 1
ATOM 1501 O O . ARG A 1 187 ? -6.171 -9.943 1.514 1.00 86.62 187 ARG A O 1
ATOM 1508 N N . LYS A 1 188 ? -4.142 -8.971 1.552 1.00 84.44 188 LYS A N 1
ATOM 1509 C CA . LYS A 1 188 ? -3.352 -10.199 1.390 1.00 84.44 188 LYS A CA 1
ATOM 1510 C C . LYS A 1 188 ? -3.634 -11.200 2.513 1.00 84.44 188 LYS A C 1
ATOM 1512 O O . LYS A 1 188 ? -3.895 -12.372 2.262 1.00 84.44 188 LYS A O 1
ATOM 1517 N N . TRP A 1 189 ? -3.667 -10.733 3.761 1.00 86.12 189 TRP A N 1
ATOM 1518 C CA . TRP A 1 189 ? -4.026 -11.574 4.905 1.00 86.12 189 TRP A CA 1
ATOM 1519 C C . TRP A 1 189 ? -5.454 -12.138 4.803 1.00 86.12 189 TRP A C 1
ATOM 1521 O O . TRP A 1 189 ? -5.682 -13.312 5.106 1.00 86.12 189 TRP A O 1
ATOM 1531 N N . GLN A 1 190 ? -6.423 -11.338 4.350 1.00 86.81 190 GLN A N 1
ATOM 1532 C CA . GLN A 1 190 ? -7.802 -11.785 4.133 1.00 86.81 190 GLN A CA 1
ATOM 1533 C C . GLN A 1 190 ? -7.877 -12.891 3.065 1.00 86.81 190 GLN A C 1
ATOM 1535 O O . GLN A 1 190 ? -8.598 -13.868 3.278 1.00 86.81 190 GLN A O 1
ATOM 1540 N N . ASN A 1 191 ? -7.127 -12.778 1.963 1.00 86.75 191 ASN A N 1
ATOM 1541 C CA . ASN A 1 191 ? -7.039 -13.819 0.929 1.00 86.75 191 ASN A CA 1
ATOM 1542 C C . ASN A 1 191 ? -6.409 -15.104 1.476 1.00 86.75 191 ASN A C 1
ATOM 1544 O O . ASN A 1 191 ? -6.974 -16.191 1.337 1.00 86.75 191 ASN A O 1
ATOM 1548 N N . ASP A 1 192 ? -5.289 -14.963 2.189 1.00 84.94 192 ASP A N 1
ATOM 1549 C CA . ASP A 1 192 ? -4.542 -16.073 2.775 1.00 84.94 192 ASP A CA 1
ATOM 1550 C C . ASP A 1 192 ? -5.402 -16.953 3.690 1.00 84.94 192 ASP A C 1
ATOM 1552 O O . ASP A 1 192 ? -5.305 -18.181 3.649 1.00 84.94 192 ASP A O 1
ATOM 1556 N N . ASN A 1 193 ? -6.256 -16.334 4.504 1.00 86.00 193 ASN A N 1
ATOM 1557 C CA . ASN A 1 193 ? -7.145 -17.047 5.421 1.00 86.00 193 ASN A CA 1
ATOM 1558 C C . ASN A 1 193 ? -8.379 -17.650 4.735 1.00 86.00 193 ASN A C 1
ATOM 1560 O O . ASN A 1 193 ? -8.974 -18.593 5.257 1.00 86.00 193 ASN A O 1
ATOM 1564 N N . ARG A 1 194 ? -8.743 -17.146 3.553 1.00 87.00 194 ARG A N 1
ATOM 1565 C CA . ARG A 1 194 ? -9.818 -17.701 2.716 1.00 87.00 194 ARG A CA 1
ATOM 1566 C C . ARG A 1 194 ? -9.325 -18.767 1.745 1.00 87.00 194 ARG A C 1
ATOM 1568 O O . ARG A 1 194 ? -10.141 -19.433 1.124 1.00 87.00 194 ARG A O 1
ATOM 1575 N N . GLY A 1 195 ? -8.009 -18.968 1.652 1.00 81.44 195 GLY A N 1
ATOM 1576 C CA . GLY A 1 195 ? -7.409 -19.913 0.713 1.00 81.44 195 GLY A CA 1
ATOM 1577 C C . GLY A 1 195 ? -7.472 -19.434 -0.734 1.00 81.44 195 GLY A C 1
ATOM 1578 O O . GLY A 1 195 ? -7.478 -20.265 -1.636 1.00 81.44 195 GLY A O 1
ATOM 1579 N N . ARG A 1 196 ? -7.538 -18.117 -0.948 1.00 79.00 196 ARG A N 1
ATOM 1580 C CA . ARG A 1 196 ? -7.502 -17.510 -2.279 1.00 79.00 196 ARG A CA 1
ATOM 1581 C C . ARG A 1 196 ? -6.088 -17.064 -2.594 1.00 79.00 196 ARG A C 1
ATOM 1583 O O . ARG A 1 196 ? -5.351 -16.657 -1.693 1.00 79.00 196 ARG A O 1
ATOM 1590 N N . ASP A 1 197 ? -5.737 -17.148 -3.868 1.00 70.88 197 ASP A N 1
ATOM 1591 C CA . ASP A 1 197 ? -4.500 -16.563 -4.350 1.00 70.88 197 ASP A CA 1
ATOM 1592 C C . ASP A 1 197 ? -4.574 -15.043 -4.229 1.00 70.88 197 ASP A C 1
ATOM 1594 O O . ASP A 1 197 ? -5.644 -14.427 -4.313 1.00 70.88 197 ASP A O 1
ATOM 1598 N N . ASP A 1 198 ? -3.421 -14.451 -3.953 1.00 67.62 198 ASP A N 1
ATOM 1599 C CA . ASP A 1 198 ? -3.298 -13.010 -3.988 1.00 67.62 198 ASP A CA 1
ATOM 1600 C C . ASP A 1 198 ? -3.387 -12.585 -5.452 1.00 67.62 198 ASP A C 1
ATOM 1602 O O . ASP A 1 198 ? -2.763 -13.191 -6.311 1.00 67.62 198 ASP A O 1
ATOM 1606 N N . ASP A 1 199 ? -4.172 -11.555 -5.738 1.00 61.31 199 ASP A N 1
ATOM 1607 C CA . ASP A 1 199 ? -3.960 -10.771 -6.946 1.00 61.31 199 ASP A CA 1
ATOM 1608 C C . ASP A 1 199 ? -2.726 -9.930 -6.620 1.00 61.31 199 ASP A C 1
ATOM 1610 O O . ASP A 1 199 ? -2.830 -8.942 -5.890 1.00 61.31 199 ASP A O 1
ATOM 1614 N N . ASP A 1 200 ? -1.534 -10.409 -6.988 1.00 53.78 200 ASP A N 1
ATOM 1615 C CA . ASP A 1 200 ? -0.242 -9.854 -6.567 1.00 53.78 200 ASP A CA 1
ATOM 1616 C C . ASP A 1 200 ? -0.089 -8.369 -6.915 1.00 53.78 200 ASP A C 1
ATOM 1618 O O . ASP A 1 200 ? 0.899 -7.765 -6.496 1.00 53.78 200 ASP A O 1
ATOM 1622 N N . GLY A 1 201 ? -1.021 -7.796 -7.691 1.00 49.34 201 GLY A N 1
ATOM 1623 C CA . GLY A 1 201 ? -0.820 -6.539 -8.382 1.00 49.34 201 GLY A CA 1
ATOM 1624 C C . GLY A 1 201 ? 0.427 -6.727 -9.220 1.00 49.34 201 GLY A C 1
ATOM 1625 O O . GLY A 1 201 ? 1.491 -6.235 -8.845 1.00 49.34 201 GLY A O 1
ATOM 1626 N N . GLY A 1 202 ? 0.314 -7.552 -10.270 1.00 47.03 202 GLY A N 1
ATOM 1627 C CA . GLY A 1 202 ? 1.424 -7.853 -11.171 1.00 47.03 202 GLY A CA 1
ATOM 1628 C C . GLY A 1 202 ? 2.259 -6.598 -11.417 1.00 47.03 202 GLY A C 1
ATOM 1629 O O . GLY A 1 202 ? 1.684 -5.523 -11.585 1.00 47.03 202 GLY A O 1
ATOM 1630 N N . PHE A 1 203 ? 3.586 -6.755 -11.336 1.00 40.91 203 PHE A N 1
ATOM 1631 C CA . PHE A 1 203 ? 4.603 -5.697 -11.397 1.00 40.91 203 PHE A CA 1
ATOM 1632 C C . PHE A 1 203 ? 4.073 -4.416 -12.074 1.00 40.91 203 PHE A C 1
ATOM 1634 O O . PHE A 1 203 ? 3.758 -4.471 -13.269 1.00 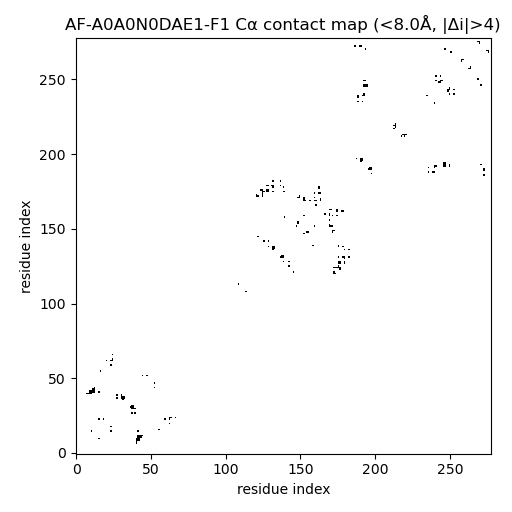40.91 203 PHE A O 1
ATOM 1641 N N . PRO A 1 204 ? 3.931 -3.288 -11.342 1.00 41.31 204 PRO A N 1
ATOM 1642 C CA . PRO A 1 204 ? 3.406 -2.059 -11.915 1.00 41.31 204 PRO A CA 1
ATOM 1643 C C . PRO A 1 204 ? 4.185 -1.697 -13.173 1.00 41.31 204 PRO A C 1
ATOM 1645 O O . PRO A 1 204 ? 5.401 -1.867 -13.238 1.00 41.31 204 PRO A O 1
ATOM 1648 N N . ALA A 1 205 ? 3.454 -1.222 -14.173 1.00 34.91 205 ALA A N 1
ATOM 1649 C CA . ALA A 1 205 ? 3.899 -0.987 -15.532 1.00 34.91 205 ALA A CA 1
ATOM 1650 C C . ALA A 1 205 ? 4.949 0.137 -15.684 1.00 34.91 205 ALA A C 1
ATOM 1652 O O . ALA A 1 205 ? 4.761 1.058 -16.471 1.00 34.91 205 ALA A O 1
ATOM 1653 N N . THR A 1 206 ? 6.123 0.030 -15.063 1.00 40.78 206 THR A N 1
ATOM 1654 C CA . THR A 1 206 ? 7.372 0.606 -15.596 1.00 40.78 206 THR A CA 1
ATOM 1655 C C . THR A 1 206 ? 7.925 -0.339 -16.665 1.00 40.78 206 THR A C 1
ATOM 1657 O O . THR A 1 206 ? 9.028 -0.876 -16.600 1.00 40.78 206 THR A O 1
ATOM 1660 N N . ARG A 1 207 ? 7.076 -0.588 -17.666 1.00 49.38 207 ARG A N 1
ATOM 1661 C CA . ARG A 1 207 ? 7.155 -1.717 -18.593 1.00 49.38 207 ARG A CA 1
ATOM 1662 C C . ARG A 1 207 ? 8.209 -1.542 -19.694 1.00 49.38 207 ARG A C 1
ATOM 1664 O O . ARG A 1 207 ? 8.507 -2.507 -20.364 1.00 49.38 207 ARG A O 1
ATOM 1671 N N . ALA A 1 208 ? 8.811 -0.372 -19.896 1.00 46.38 208 ALA A N 1
ATOM 1672 C CA . ALA A 1 208 ? 9.780 -0.200 -20.989 1.00 46.38 208 ALA A CA 1
ATOM 1673 C C . ALA A 1 208 ? 11.231 -0.521 -20.578 1.00 46.38 208 ALA A C 1
ATOM 1675 O O . ALA A 1 208 ? 11.916 -1.263 -21.274 1.00 46.38 208 ALA A O 1
ATOM 1676 N N . ARG A 1 209 ? 11.693 -0.015 -19.423 1.00 48.66 209 ARG A N 1
ATOM 1677 C CA . 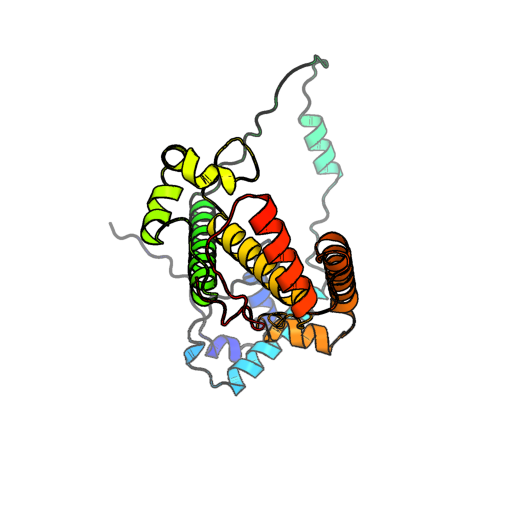ARG A 1 209 ? 13.067 -0.258 -18.939 1.00 48.66 209 ARG A CA 1
ATOM 1678 C C . ARG A 1 209 ? 13.249 -1.651 -18.336 1.00 48.66 209 ARG A C 1
ATOM 1680 O O . ARG A 1 209 ? 14.240 -2.298 -18.647 1.00 48.66 209 ARG A O 1
ATOM 1687 N N . LEU A 1 210 ? 12.278 -2.131 -17.546 1.00 60.06 210 LEU A N 1
ATOM 1688 C CA . LEU A 1 210 ? 12.357 -3.475 -16.962 1.00 60.06 210 LEU A CA 1
ATOM 1689 C C . LEU A 1 210 ? 12.237 -4.570 -18.023 1.00 60.06 210 LEU A C 1
ATOM 1691 O O . LEU A 1 210 ? 12.885 -5.594 -17.886 1.00 60.06 210 LEU A O 1
ATOM 1695 N N . LEU A 1 211 ? 11.426 -4.389 -19.075 1.00 64.62 211 LEU A N 1
ATOM 1696 C CA . LEU A 1 211 ? 11.262 -5.448 -20.075 1.00 64.62 211 LEU A CA 1
ATOM 1697 C C . LEU A 1 211 ? 12.554 -5.723 -20.837 1.00 64.62 211 LEU A C 1
ATOM 1699 O O . LEU A 1 211 ? 12.879 -6.887 -20.995 1.00 64.62 211 LEU A O 1
ATOM 1703 N N . ALA A 1 212 ? 13.301 -4.695 -21.246 1.00 68.25 212 ALA A N 1
ATOM 1704 C CA . ALA A 1 212 ? 14.571 -4.896 -21.944 1.00 68.25 212 ALA A CA 1
ATOM 1705 C C . ALA A 1 212 ? 15.622 -5.583 -21.052 1.00 68.25 212 ALA A C 1
ATOM 1707 O O . ALA A 1 212 ? 16.387 -6.417 -21.526 1.00 68.25 212 ALA A O 1
ATOM 1708 N N . GLU A 1 213 ? 15.644 -5.264 -19.756 1.00 70.31 213 GLU A N 1
ATOM 1709 C CA . GLU A 1 213 ? 16.548 -5.882 -18.779 1.00 70.31 213 GLU A CA 1
ATOM 1710 C C . GLU A 1 213 ? 16.145 -7.330 -18.453 1.00 70.31 213 GLU A C 1
ATOM 1712 O O . GLU A 1 213 ? 17.000 -8.209 -18.406 1.00 70.31 213 GLU A O 1
ATOM 1717 N N . ILE A 1 214 ? 14.841 -7.606 -18.331 1.00 73.06 214 ILE A N 1
ATOM 1718 C CA . ILE A 1 214 ? 14.292 -8.963 -18.179 1.00 73.06 214 ILE A CA 1
ATOM 1719 C C . ILE A 1 214 ? 14.480 -9.786 -19.460 1.00 73.06 214 ILE A C 1
ATOM 1721 O O . ILE A 1 214 ? 14.723 -10.984 -19.379 1.00 73.06 214 ILE A O 1
ATOM 1725 N N . GLU A 1 215 ? 14.337 -9.186 -20.641 1.00 75.75 215 GLU A N 1
ATOM 1726 C CA . GLU A 1 215 ? 14.523 -9.862 -21.928 1.00 75.75 215 GLU A CA 1
ATOM 1727 C C . GLU A 1 215 ? 16.000 -10.197 -22.163 1.00 75.75 215 GLU A C 1
ATOM 1729 O O . GLU A 1 215 ? 16.312 -11.293 -22.627 1.00 75.75 215 GLU A O 1
ATOM 1734 N N . ALA A 1 216 ? 16.910 -9.297 -21.774 1.00 82.38 216 ALA A N 1
ATOM 1735 C CA . ALA A 1 216 ? 18.350 -9.534 -21.817 1.00 82.38 216 ALA A CA 1
ATOM 1736 C C . ALA A 1 216 ? 18.818 -10.561 -20.769 1.00 82.38 216 ALA A C 1
ATOM 1738 O O . ALA A 1 216 ? 19.659 -11.406 -21.076 1.00 82.38 216 ALA A O 1
ATOM 1739 N N . ASP A 1 217 ? 18.279 -10.507 -19.548 1.00 81.25 217 ASP A N 1
ATOM 1740 C CA . ASP A 1 217 ? 18.547 -11.478 -18.487 1.00 81.25 217 ASP A CA 1
ATOM 1741 C C . ASP A 1 217 ? 17.295 -11.739 -17.631 1.00 81.25 217 ASP A C 1
ATOM 1743 O O . ASP A 1 217 ? 17.046 -11.046 -16.641 1.00 81.25 217 ASP A O 1
ATOM 1747 N N . PRO A 1 218 ? 16.536 -12.812 -17.913 1.00 74.88 218 PRO A N 1
ATOM 1748 C CA . PRO A 1 218 ? 15.375 -13.177 -17.104 1.00 74.88 218 PRO A CA 1
ATOM 1749 C C . PRO A 1 218 ? 15.720 -13.505 -15.643 1.00 74.88 218 PRO A C 1
ATOM 1751 O O . PRO A 1 218 ? 14.833 -13.551 -14.787 1.00 74.88 218 PRO A O 1
ATOM 1754 N N . SER A 1 219 ? 16.994 -13.775 -15.336 1.00 78.50 219 SER A N 1
ATOM 1755 C CA . SER A 1 219 ? 17.449 -14.117 -13.992 1.00 78.50 219 SER A CA 1
ATOM 1756 C C . SER A 1 219 ? 17.728 -12.901 -13.103 1.00 78.50 219 SER A C 1
ATOM 1758 O O . SER A 1 219 ? 17.802 -13.076 -11.883 1.00 78.50 219 SER A O 1
ATOM 1760 N N . CYS A 1 220 ? 17.770 -11.682 -13.659 1.00 77.69 220 CYS A N 1
ATOM 1761 C CA . CYS A 1 220 ? 18.043 -10.452 -12.905 1.00 77.69 220 CYS A CA 1
ATOM 1762 C C . CYS A 1 220 ? 17.038 -10.220 -11.759 1.00 77.69 220 CYS A C 1
ATOM 1764 O O . CYS A 1 220 ? 17.411 -9.786 -10.670 1.00 77.69 220 CYS A O 1
ATOM 1766 N N . LEU A 1 221 ? 15.777 -10.624 -11.951 1.00 75.31 221 LEU A N 1
ATOM 1767 C CA . LEU A 1 221 ? 14.722 -10.530 -10.937 1.00 75.31 221 LEU A CA 1
ATOM 1768 C C . LEU A 1 221 ? 14.595 -11.776 -10.058 1.00 75.31 221 LEU A C 1
ATOM 1770 O O . LEU A 1 221 ? 13.817 -11.772 -9.103 1.00 75.31 221 LEU A O 1
ATOM 1774 N N . LYS A 1 222 ? 15.331 -12.855 -10.345 1.00 77.69 222 LYS A N 1
ATOM 1775 C CA . LYS A 1 222 ? 15.158 -14.136 -9.649 1.00 77.69 222 LYS A CA 1
ATOM 1776 C C . LYS A 1 222 ? 15.449 -14.017 -8.156 1.00 77.69 222 LYS A C 1
ATOM 1778 O O . LYS A 1 222 ? 14.677 -14.522 -7.351 1.00 77.69 222 LYS A O 1
ATOM 1783 N N . SER A 1 223 ? 16.521 -13.317 -7.787 1.00 76.00 223 SER A N 1
ATOM 1784 C CA . SER A 1 223 ? 16.892 -13.107 -6.380 1.00 76.00 223 SER A CA 1
ATOM 1785 C C . SER A 1 223 ? 15.817 -12.323 -5.618 1.00 76.00 223 SER A C 1
ATOM 1787 O O . SER A 1 223 ? 15.378 -12.735 -4.543 1.00 76.00 223 SER A O 1
ATOM 1789 N N . GLU A 1 224 ? 15.327 -11.227 -6.206 1.00 76.62 224 GLU A N 1
ATOM 1790 C CA . GLU A 1 224 ? 14.269 -10.405 -5.613 1.00 76.62 224 GLU A CA 1
ATOM 1791 C C . GLU A 1 224 ? 12.950 -11.182 -5.508 1.00 76.62 224 GLU A C 1
ATOM 1793 O O . GLU A 1 224 ? 12.267 -11.144 -4.481 1.00 76.62 224 GLU A O 1
ATOM 1798 N N . TRP A 1 225 ? 12.606 -11.938 -6.552 1.00 76.50 225 TRP A N 1
ATOM 1799 C CA . TRP A 1 225 ? 11.445 -12.815 -6.569 1.00 76.50 225 TRP A CA 1
ATOM 1800 C C . TRP A 1 225 ? 11.536 -13.888 -5.483 1.00 76.50 225 TRP A C 1
ATOM 1802 O O . TRP A 1 225 ? 10.607 -14.031 -4.689 1.00 76.50 225 TRP A O 1
ATOM 1812 N N . ASP A 1 226 ? 12.660 -14.598 -5.384 1.00 81.00 226 ASP A N 1
ATOM 1813 C CA . ASP A 1 226 ? 12.881 -15.634 -4.374 1.00 81.00 226 ASP A CA 1
ATOM 1814 C C . ASP A 1 226 ? 12.808 -15.049 -2.955 1.00 81.00 226 ASP A C 1
ATOM 1816 O O . ASP A 1 226 ? 12.187 -15.645 -2.067 1.00 81.00 226 ASP A O 1
ATOM 1820 N N . GLN A 1 227 ? 13.348 -13.844 -2.743 1.00 78.88 227 GLN A N 1
ATOM 1821 C CA . GLN A 1 227 ? 13.236 -13.126 -1.474 1.00 78.88 227 GLN A CA 1
ATOM 1822 C C . GLN A 1 227 ? 11.777 -12.765 -1.151 1.00 78.88 227 GLN A C 1
ATOM 1824 O O . GLN A 1 227 ? 11.304 -13.039 -0.041 1.00 78.88 227 GLN A O 1
ATOM 1829 N N . LYS A 1 228 ? 11.030 -12.213 -2.116 1.00 80.06 228 LYS A N 1
ATOM 1830 C CA . LYS A 1 228 ? 9.595 -11.913 -1.977 1.00 80.06 228 LYS A CA 1
ATOM 1831 C C . LYS A 1 228 ? 8.797 -13.178 -1.653 1.00 80.06 228 LYS A C 1
ATOM 1833 O O . LYS A 1 228 ? 8.005 -13.184 -0.708 1.00 80.06 228 LYS A O 1
ATOM 1838 N N . GLN A 1 229 ? 9.051 -14.277 -2.361 1.00 79.62 229 GLN A N 1
ATOM 1839 C CA . GLN A 1 229 ? 8.402 -15.568 -2.124 1.00 79.62 229 GLN A CA 1
ATOM 1840 C C . GLN A 1 229 ? 8.739 -16.134 -0.740 1.00 79.62 229 GLN A C 1
ATOM 1842 O O . GLN A 1 229 ? 7.850 -16.631 -0.040 1.00 79.62 229 GLN A O 1
ATOM 1847 N N . PHE A 1 230 ? 9.994 -16.032 -0.298 1.00 82.94 230 PHE A N 1
ATOM 1848 C CA . PHE A 1 230 ? 10.407 -16.443 1.042 1.00 82.94 230 PHE A CA 1
ATOM 1849 C C . PHE A 1 230 ? 9.668 -15.653 2.130 1.00 82.94 230 PHE A C 1
ATOM 1851 O O . PHE A 1 230 ? 9.086 -16.255 3.041 1.00 82.94 230 PHE A O 1
ATOM 1858 N N . LEU A 1 231 ? 9.623 -14.322 2.011 1.00 82.94 231 LEU A N 1
ATOM 1859 C CA . LEU A 1 231 ? 8.921 -13.450 2.954 1.00 82.94 231 LEU A CA 1
ATOM 1860 C C . LEU A 1 231 ? 7.418 -13.751 2.992 1.00 82.94 231 LEU A C 1
ATOM 1862 O O . LEU A 1 231 ? 6.862 -13.917 4.080 1.00 82.94 231 LEU A O 1
ATOM 1866 N N . ARG A 1 232 ? 6.771 -13.934 1.833 1.00 82.31 232 ARG A N 1
ATOM 1867 C CA . ARG A 1 232 ? 5.346 -14.306 1.757 1.00 82.31 232 ARG A CA 1
ATOM 1868 C C . ARG A 1 232 ? 5.074 -15.675 2.375 1.00 82.31 232 ARG A C 1
ATOM 1870 O O . ARG A 1 232 ? 4.142 -15.812 3.168 1.00 82.31 232 ARG A O 1
ATOM 1877 N N . ARG A 1 233 ? 5.907 -16.690 2.110 1.00 82.1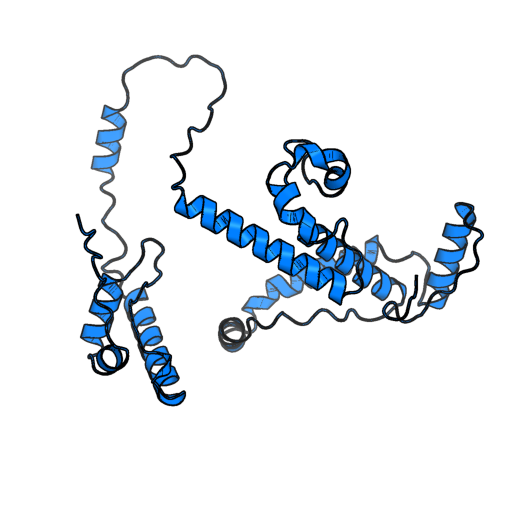9 233 ARG A N 1
ATOM 1878 C CA . ARG A 1 233 ? 5.780 -18.010 2.760 1.00 82.19 233 ARG A CA 1
ATOM 1879 C C . ARG A 1 233 ? 5.938 -17.908 4.274 1.00 82.19 233 ARG A C 1
ATOM 1881 O O . ARG A 1 233 ? 5.202 -18.573 5.001 1.00 82.19 233 ARG A O 1
ATOM 1888 N N . ARG A 1 234 ? 6.880 -17.098 4.763 1.00 83.06 234 ARG A N 1
ATOM 1889 C CA . ARG A 1 234 ? 7.079 -16.866 6.200 1.00 83.06 234 ARG A CA 1
ATOM 1890 C C . ARG A 1 234 ? 5.867 -16.168 6.824 1.00 83.06 234 ARG A C 1
ATOM 1892 O O . ARG A 1 234 ? 5.376 -16.632 7.848 1.00 83.06 234 ARG A O 1
ATOM 1899 N N . GLN A 1 235 ? 5.338 -15.132 6.176 1.00 81.25 235 GLN A N 1
ATOM 1900 C CA . GLN A 1 235 ? 4.135 -14.417 6.610 1.00 81.25 235 GLN A CA 1
ATOM 1901 C C . GLN A 1 235 ? 2.922 -15.358 6.703 1.00 81.25 235 GLN A C 1
ATOM 1903 O O . GLN A 1 235 ? 2.260 -15.406 7.738 1.00 81.25 235 GLN A O 1
ATOM 1908 N N . ARG A 1 236 ? 2.686 -16.188 5.677 1.00 81.19 236 ARG A N 1
ATOM 1909 C CA . ARG A 1 236 ? 1.607 -17.191 5.671 1.00 81.19 236 ARG A CA 1
ATOM 1910 C C . ARG A 1 236 ? 1.714 -18.180 6.829 1.00 81.19 236 ARG A C 1
ATOM 1912 O O . ARG A 1 236 ? 0.697 -18.534 7.412 1.00 81.19 236 ARG A O 1
ATOM 1919 N N . ARG A 1 237 ? 2.927 -18.621 7.182 1.00 80.31 237 ARG A N 1
ATOM 1920 C CA . ARG A 1 237 ? 3.135 -19.534 8.321 1.00 80.31 237 ARG A CA 1
ATOM 1921 C C . ARG A 1 237 ? 2.835 -18.882 9.669 1.00 80.31 237 ARG A C 1
ATOM 1923 O O . ARG A 1 237 ? 2.355 -19.572 10.557 1.00 80.31 237 ARG A O 1
ATOM 1930 N N . LEU A 1 238 ? 3.146 -17.595 9.822 1.00 78.31 238 LEU A N 1
ATOM 1931 C CA . LEU A 1 238 ? 3.019 -16.889 11.099 1.00 78.31 238 LEU A CA 1
ATOM 1932 C C . LEU A 1 238 ? 1.610 -16.346 11.353 1.00 78.31 238 LEU A C 1
ATOM 1934 O O . LEU A 1 238 ? 1.160 -16.359 12.493 1.00 78.31 238 LEU A O 1
ATOM 1938 N N . TYR A 1 239 ? 0.927 -15.860 10.313 1.00 75.88 239 TYR A N 1
ATOM 1939 C CA . TYR A 1 239 ? -0.301 -15.075 10.483 1.00 75.88 239 TYR A CA 1
ATOM 1940 C C . TYR A 1 239 ? -1.575 -15.749 9.969 1.00 75.88 239 TYR A C 1
ATOM 1942 O O . TYR A 1 239 ? -2.658 -15.212 10.201 1.00 75.88 239 TYR A O 1
ATOM 1950 N N . ARG A 1 240 ? -1.497 -16.898 9.279 1.00 79.44 240 ARG A N 1
ATOM 1951 C CA . ARG A 1 240 ? -2.709 -17.667 8.954 1.00 79.44 240 ARG A CA 1
ATOM 1952 C C . ARG A 1 240 ? -3.317 -18.253 10.219 1.00 79.44 240 ARG A C 1
ATOM 1954 O O . ARG A 1 240 ? -2.608 -18.707 11.116 1.00 79.44 240 ARG A O 1
ATOM 1961 N N . GLU A 1 241 ? -4.641 -18.289 10.251 1.00 81.38 241 GLU A N 1
ATOM 1962 C CA . GLU A 1 241 ? -5.392 -18.876 11.347 1.00 81.38 241 GLU A CA 1
ATOM 1963 C C . GLU A 1 241 ? -5.027 -20.357 11.522 1.00 81.38 241 GLU A C 1
ATOM 1965 O O . GLU A 1 241 ? -5.240 -21.191 10.635 1.00 81.38 241 GLU A O 1
ATOM 1970 N N . HIS A 1 242 ? -4.458 -20.694 12.680 1.00 77.06 242 HIS A N 1
ATOM 1971 C CA . HIS A 1 242 ? -3.986 -22.049 12.927 1.00 77.06 242 HIS A CA 1
ATOM 1972 C C . HIS A 1 242 ? -5.154 -23.040 13.049 1.00 77.06 242 HIS A C 1
ATOM 1974 O O . HIS A 1 242 ? -6.214 -22.728 13.592 1.00 77.06 242 HIS A O 1
ATOM 1980 N N . GLY A 1 243 ? -4.967 -24.253 12.521 1.00 75.06 243 GLY A N 1
ATOM 1981 C CA . GLY A 1 243 ? -5.978 -25.314 12.552 1.00 75.06 243 GLY A CA 1
ATOM 1982 C C . GLY A 1 243 ? -7.167 -25.103 11.606 1.00 75.06 243 GLY A C 1
ATOM 1983 O O . GLY A 1 243 ? -8.062 -25.944 11.577 1.00 75.06 243 GLY A O 1
ATOM 1984 N N . CYS A 1 244 ? -7.180 -24.030 10.809 1.00 80.19 244 CYS A N 1
ATOM 1985 C CA . CYS A 1 244 ? -8.231 -23.779 9.827 1.00 80.19 244 CYS A CA 1
ATOM 1986 C C . CYS A 1 244 ? -7.833 -24.299 8.442 1.00 80.19 244 CYS A C 1
ATOM 1988 O O . CYS A 1 244 ? -6.745 -24.013 7.942 1.00 80.19 244 CYS A O 1
ATOM 1990 N N . ARG A 1 245 ? -8.729 -25.058 7.800 1.00 78.50 245 ARG A N 1
ATOM 1991 C CA . ARG A 1 245 ? -8.606 -25.440 6.387 1.00 78.50 245 ARG A CA 1
ATOM 1992 C C . ARG A 1 245 ? -9.723 -24.768 5.598 1.00 78.50 245 ARG A C 1
ATOM 1994 O O . ARG A 1 245 ? -10.893 -25.088 5.803 1.00 78.50 245 ARG A O 1
ATOM 2001 N N . GLY A 1 246 ? -9.340 -23.849 4.715 1.00 81.38 246 GLY A N 1
ATOM 2002 C CA . GLY A 1 246 ? -10.262 -23.113 3.852 1.00 81.38 24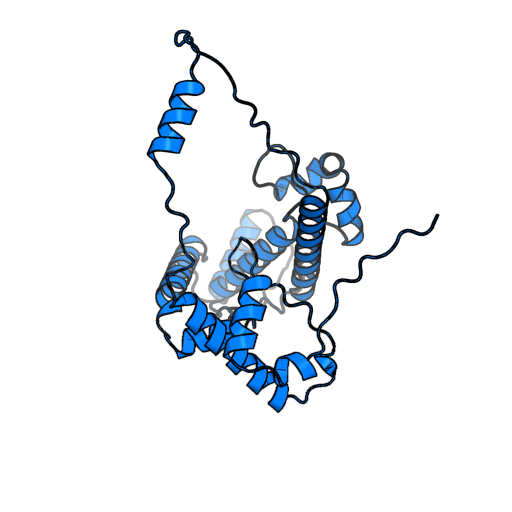6 GLY A CA 1
ATOM 2003 C C . GLY A 1 246 ? -11.166 -22.122 4.589 1.00 81.38 246 GLY A C 1
ATOM 2004 O O . GLY A 1 246 ? -11.101 -21.955 5.813 1.00 81.38 246 GLY A O 1
ATOM 2005 N N . PHE A 1 247 ? -12.039 -21.480 3.815 1.00 88.69 247 PHE A N 1
ATOM 2006 C CA . PHE A 1 247 ? -12.893 -20.391 4.273 1.00 88.69 247 PHE A CA 1
ATOM 2007 C C . PHE A 1 247 ? -13.825 -20.768 5.434 1.00 88.69 247 PHE A C 1
ATOM 2009 O O . PHE A 1 247 ? -13.897 -20.046 6.426 1.00 88.69 247 PHE A O 1
ATOM 2016 N N . CYS A 1 248 ? -14.489 -21.927 5.372 1.00 88.44 248 CYS A N 1
ATOM 2017 C CA . CYS A 1 248 ? -15.419 -22.365 6.422 1.00 88.44 248 CYS A CA 1
ATOM 2018 C C . CYS A 1 248 ? -14.733 -22.505 7.795 1.00 88.44 248 CYS A C 1
ATOM 2020 O O . CYS A 1 248 ? -15.294 -22.108 8.821 1.00 88.44 248 CYS A O 1
ATOM 2022 N N . GLY A 1 249 ? -13.501 -23.030 7.824 1.00 88.62 249 GLY A N 1
ATOM 2023 C CA . GLY A 1 249 ? -12.710 -23.122 9.052 1.00 88.62 249 GLY A CA 1
ATOM 2024 C C . GLY A 1 249 ? -12.378 -21.740 9.612 1.00 88.62 249 GLY A C 1
ATOM 2025 O O . GLY A 1 249 ? -12.631 -21.471 10.787 1.00 88.62 249 GLY A O 1
ATOM 2026 N N . TYR A 1 250 ? -11.897 -20.847 8.746 1.00 90.00 250 TYR A N 1
ATOM 2027 C CA . TYR A 1 250 ? -11.588 -19.468 9.111 1.00 90.00 250 TYR A CA 1
ATOM 2028 C C . TYR A 1 250 ? -12.816 -18.713 9.641 1.00 90.00 250 TYR A C 1
ATOM 2030 O O . TYR A 1 250 ? -12.749 -18.116 10.714 1.00 90.00 250 TYR A O 1
ATOM 2038 N N . ALA A 1 251 ? -13.967 -18.803 8.971 1.00 90.75 251 ALA A N 1
ATOM 2039 C CA . ALA A 1 251 ? -15.187 -18.119 9.393 1.00 90.75 251 ALA A CA 1
ATOM 2040 C C . ALA A 1 251 ? -15.649 -18.551 10.796 1.00 90.75 251 ALA A C 1
ATOM 2042 O O . ALA A 1 251 ? -16.041 -17.716 11.615 1.00 90.75 251 ALA A O 1
ATOM 2043 N N . LYS A 1 252 ? -15.545 -19.849 11.116 1.00 90.12 252 LYS A N 1
ATOM 2044 C CA . LYS A 1 252 ? -15.817 -20.363 12.469 1.00 90.12 252 LYS A CA 1
ATOM 2045 C C . LYS A 1 252 ? -14.819 -19.828 13.495 1.00 90.12 252 LYS A C 1
ATOM 2047 O O . LYS A 1 252 ? -15.220 -19.460 14.599 1.00 90.12 252 LYS A O 1
ATOM 2052 N N . ALA A 1 253 ? -13.536 -19.768 13.144 1.00 90.38 253 ALA A N 1
ATOM 2053 C CA . ALA A 1 253 ? -12.504 -19.247 14.032 1.00 90.38 253 ALA A CA 1
ATOM 2054 C C . ALA A 1 253 ? -12.691 -17.754 14.338 1.00 90.38 253 ALA A C 1
ATOM 2056 O O . ALA A 1 253 ? -12.588 -17.369 15.504 1.00 90.38 253 ALA A O 1
ATOM 2057 N N . VAL A 1 254 ? -13.045 -16.941 13.336 1.00 89.94 254 VAL A N 1
ATOM 2058 C CA . VAL A 1 254 ? -13.374 -15.517 13.517 1.00 89.94 254 VAL A CA 1
ATOM 2059 C C . VAL A 1 254 ? -14.578 -15.353 14.441 1.00 89.94 254 VAL A C 1
ATOM 2061 O O . VAL A 1 254 ? -14.482 -14.627 15.428 1.00 89.94 254 VAL A O 1
ATOM 2064 N N . LYS A 1 255 ? -15.676 -16.086 14.195 1.00 90.00 255 LYS A N 1
ATOM 2065 C CA . LYS A 1 255 ? -16.868 -16.068 15.066 1.00 90.00 255 LYS A CA 1
ATOM 2066 C C . LYS A 1 255 ? -16.525 -16.411 16.514 1.00 90.00 255 LYS A C 1
ATOM 2068 O O . LYS A 1 255 ? -16.942 -15.703 17.423 1.00 90.00 255 LYS A O 1
ATOM 2073 N N . ARG A 1 256 ? -15.718 -17.453 16.733 1.00 89.69 256 ARG A N 1
ATOM 2074 C CA . ARG A 1 256 ? -15.269 -17.850 18.074 1.00 89.69 256 ARG A CA 1
ATOM 2075 C C . ARG A 1 256 ? -14.439 -16.758 18.752 1.00 89.69 256 ARG A C 1
ATOM 2077 O O . ARG A 1 256 ? -14.718 -16.442 19.900 1.00 89.69 256 ARG A O 1
ATOM 2084 N N . ARG A 1 257 ? -13.446 -16.182 18.062 1.00 90.31 257 ARG A N 1
ATOM 2085 C CA . ARG A 1 257 ? -12.591 -15.115 18.619 1.00 90.31 257 ARG A CA 1
ATOM 2086 C C . ARG A 1 257 ? -13.407 -13.883 18.993 1.00 90.31 257 ARG A C 1
ATOM 2088 O O . ARG A 1 257 ? -13.259 -13.375 20.096 1.00 90.31 257 ARG A O 1
ATOM 2095 N N . LEU A 1 258 ? -14.284 -13.436 18.099 1.00 91.56 258 LEU A N 1
ATOM 2096 C CA . LEU A 1 258 ? -15.147 -12.283 18.345 1.00 91.56 258 LEU A CA 1
ATOM 2097 C C . LEU A 1 258 ? -16.082 -12.529 19.537 1.00 91.56 258 LEU A C 1
ATOM 2099 O O . LEU A 1 258 ? -16.147 -11.694 20.436 1.00 91.56 258 LEU A O 1
ATOM 2103 N N . ALA A 1 259 ? -16.695 -13.713 19.621 1.00 90.81 259 ALA A N 1
ATOM 2104 C CA . ALA A 1 259 ? -17.509 -14.094 20.774 1.00 90.81 259 ALA A CA 1
ATOM 2105 C C . ALA A 1 259 ? -16.704 -14.117 22.089 1.00 90.81 259 ALA A C 1
ATOM 2107 O O . ALA A 1 259 ? -17.202 -13.664 23.117 1.00 90.81 259 ALA A O 1
ATOM 2108 N N . SER A 1 260 ? -15.447 -14.583 22.070 1.00 92.44 260 SER A N 1
ATOM 2109 C CA . SER A 1 260 ? -14.554 -14.548 23.242 1.00 92.44 260 SER A CA 1
ATOM 2110 C C . SER A 1 260 ? -14.218 -13.130 23.718 1.00 92.44 260 SER A C 1
ATOM 2112 O O . SER A 1 260 ? -13.846 -12.959 24.875 1.00 92.44 260 SER A O 1
ATOM 2114 N N . HIS A 1 261 ? -14.373 -12.125 22.855 1.00 93.94 261 HIS A N 1
ATOM 2115 C CA . HIS A 1 261 ? -14.211 -10.706 23.179 1.00 93.94 261 HIS A CA 1
ATOM 2116 C C . HIS A 1 261 ? -15.556 -9.973 23.309 1.00 93.94 261 HIS A C 1
ATOM 2118 O O . HIS A 1 261 ? -15.621 -8.759 23.132 1.00 93.94 261 HIS A O 1
ATOM 2124 N N . SER A 1 262 ? -16.632 -10.703 23.622 1.00 93.50 262 SER A N 1
ATOM 2125 C CA . SER A 1 262 ? -17.975 -10.157 23.863 1.00 93.50 262 SER A CA 1
ATOM 2126 C C . SER A 1 262 ? -18.606 -9.445 22.662 1.00 93.50 262 SER A C 1
ATOM 2128 O O . SER A 1 262 ? -19.564 -8.690 22.823 1.00 93.50 262 SER A O 1
ATOM 2130 N N . PHE A 1 263 ? -18.115 -9.694 21.448 1.00 91.94 263 PHE A N 1
ATOM 2131 C CA . PHE A 1 263 ? -18.763 -9.211 20.238 1.00 91.94 263 PHE A CA 1
ATOM 2132 C C . PHE A 1 263 ? -19.934 -10.136 19.884 1.00 91.94 263 PHE A C 1
ATOM 2134 O O . PHE A 1 263 ? -19.741 -11.295 19.511 1.00 91.94 263 PHE A O 1
ATOM 2141 N N . THR A 1 264 ? -21.154 -9.621 20.028 1.00 88.56 264 THR A N 1
ATOM 2142 C CA . THR A 1 264 ? -22.412 -10.376 19.880 1.00 88.56 264 THR A CA 1
ATOM 2143 C C . THR A 1 264 ? -23.230 -9.969 18.658 1.00 88.56 264 THR A C 1
ATOM 2145 O O . THR A 1 264 ? -24.241 -10.606 18.361 1.00 88.56 264 THR A O 1
ATOM 2148 N N . GLN A 1 265 ? -22.806 -8.929 17.936 1.00 88.81 265 GLN A N 1
ATOM 2149 C CA . GLN A 1 265 ? -23.511 -8.462 16.749 1.00 88.81 265 GLN A CA 1
ATOM 2150 C C . GLN A 1 265 ? -23.465 -9.541 15.654 1.00 88.81 265 GLN A C 1
ATOM 2152 O O . GLN A 1 265 ? -22.401 -10.124 15.412 1.00 88.81 265 GLN A O 1
ATOM 2157 N N . PRO A 1 266 ? -24.595 -9.836 14.986 1.00 86.31 266 PRO A N 1
ATOM 2158 C CA . PRO A 1 266 ? -24.596 -10.756 13.862 1.00 86.31 266 PRO A CA 1
ATOM 2159 C C . PRO A 1 266 ? -23.763 -10.177 12.719 1.00 86.31 266 PRO A C 1
ATOM 2161 O O . PRO A 1 266 ? -23.867 -8.997 12.391 1.00 86.31 266 PRO A O 1
ATOM 2164 N N . PHE A 1 267 ? -22.942 -11.026 12.111 1.00 87.12 267 PHE A N 1
ATOM 2165 C CA . PHE A 1 267 ? -22.165 -10.685 10.929 1.00 87.12 267 PHE A CA 1
ATOM 2166 C C . PHE A 1 267 ? -21.992 -11.918 10.045 1.00 87.12 267 PHE A C 1
ATOM 2168 O O . PHE A 1 267 ? -21.943 -13.063 10.521 1.00 87.12 267 PHE A O 1
ATOM 2175 N N . GLU A 1 268 ? -21.851 -11.663 8.751 1.00 88.25 268 GLU A N 1
ATOM 2176 C CA . GLU A 1 268 ? -21.533 -12.670 7.753 1.00 88.25 268 GLU A CA 1
ATOM 2177 C C . GLU A 1 268 ? -20.212 -12.315 7.085 1.00 88.25 268 GLU A C 1
ATOM 2179 O O . GLU A 1 268 ? -19.925 -11.155 6.781 1.00 88.25 268 GLU A O 1
ATOM 2184 N N . LEU A 1 269 ? -19.375 -13.335 6.916 1.00 89.50 269 LEU A N 1
ATOM 2185 C CA . LEU A 1 269 ? -18.151 -13.203 6.149 1.00 89.50 269 LEU A CA 1
ATOM 2186 C C . LEU A 1 269 ? -18.451 -13.623 4.719 1.00 89.50 269 LEU A C 1
ATOM 2188 O O . LEU A 1 269 ? -19.077 -14.662 4.511 1.00 89.50 269 LEU A O 1
ATOM 2192 N N . ASP A 1 270 ? -17.953 -12.852 3.763 1.00 88.88 270 ASP A N 1
ATOM 2193 C CA . ASP A 1 270 ? -17.928 -13.235 2.358 1.00 88.88 270 ASP A CA 1
ATOM 2194 C C . ASP A 1 270 ? -16.619 -13.984 2.055 1.00 88.88 270 ASP A C 1
ATOM 2196 O O . ASP A 1 270 ? -15.551 -13.669 2.602 1.00 88.88 270 ASP A O 1
ATOM 2200 N N . GLU A 1 271 ? -16.698 -15.000 1.199 1.00 88.25 271 GLU A N 1
ATOM 2201 C CA . GLU A 1 271 ? -15.536 -15.737 0.693 1.00 88.25 271 GLU A CA 1
ATOM 2202 C C . GLU A 1 271 ? -14.701 -14.880 -0.270 1.00 88.25 271 GLU A C 1
ATOM 2204 O O . GLU A 1 271 ? -13.510 -15.116 -0.480 1.00 88.25 271 GLU A O 1
ATOM 2209 N N . ASP A 1 272 ? -15.295 -13.852 -0.863 1.00 86.25 272 ASP A N 1
ATOM 2210 C CA . ASP A 1 272 ? -14.586 -12.791 -1.550 1.00 86.25 272 ASP A CA 1
ATOM 2211 C C . ASP A 1 272 ? -14.399 -11.585 -0.636 1.00 86.25 272 ASP A C 1
ATOM 2213 O O . ASP A 1 272 ? -15.351 -10.847 -0.373 1.00 86.25 272 ASP A O 1
ATOM 2217 N N . PRO A 1 273 ? -13.166 -11.298 -0.184 1.00 82.62 273 PRO A N 1
ATOM 2218 C CA . PRO A 1 273 ? -12.957 -10.130 0.647 1.00 82.62 273 PRO A CA 1
ATOM 2219 C C . PRO A 1 273 ? -13.266 -8.830 -0.107 1.00 82.62 273 PRO A C 1
ATOM 2221 O O . PRO A 1 273 ? -13.457 -7.807 0.541 1.00 82.62 273 PRO A O 1
ATOM 2224 N N . LYS A 1 274 ? -13.305 -8.803 -1.454 1.00 81.56 274 LYS A N 1
ATOM 2225 C CA . LYS A 1 274 ? -13.718 -7.611 -2.230 1.00 81.56 274 LYS A CA 1
ATOM 2226 C C . LYS A 1 274 ? -15.230 -7.349 -2.132 1.00 81.56 274 LYS A C 1
ATOM 2228 O O . LYS A 1 274 ? -15.645 -6.220 -2.350 1.00 81.56 274 LYS A O 1
ATOM 2233 N N . LYS A 1 275 ? -16.030 -8.358 -1.777 1.00 85.19 275 LYS A N 1
ATOM 2234 C CA . LYS A 1 275 ? -17.485 -8.248 -1.575 1.00 85.19 275 LYS A CA 1
ATOM 2235 C C . LYS A 1 275 ? -17.880 -8.073 -0.110 1.00 85.19 275 LYS A C 1
ATOM 2237 O O . LYS A 1 275 ? -19.046 -7.853 0.188 1.00 85.19 275 LYS A O 1
ATOM 2242 N N . GLN A 1 276 ? -16.916 -8.155 0.808 1.00 81.50 276 GLN A N 1
ATOM 2243 C CA . GLN A 1 276 ? -17.167 -7.909 2.221 1.00 81.50 276 GLN A CA 1
ATOM 2244 C C . GLN A 1 276 ? -17.591 -6.449 2.421 1.00 81.50 276 GLN A C 1
ATOM 2246 O O . GLN A 1 276 ? -16.765 -5.538 2.360 1.00 81.50 276 GLN A O 1
ATOM 2251 N N . HIS A 1 277 ? -18.878 -6.242 2.680 1.00 67.75 277 HIS A N 1
ATOM 2252 C CA . HIS A 1 277 ? -19.410 -4.951 3.091 1.00 67.75 277 HIS A CA 1
ATOM 2253 C C . HIS A 1 277 ? -19.103 -4.693 4.574 1.00 67.75 277 HIS A C 1
ATOM 2255 O O . HIS A 1 277 ? -18.935 -5.639 5.354 1.00 67.75 277 HIS A O 1
ATOM 2261 N N . GLN A 1 278 ? -18.968 -3.410 4.920 1.00 54.75 278 GLN A N 1
ATOM 2262 C CA . GLN A 1 278 ? -18.835 -2.940 6.303 1.00 54.75 278 GLN A CA 1
ATOM 2263 C C . GLN A 1 278 ? -20.168 -2.973 7.038 1.00 54.75 278 GLN A C 1
ATOM 2265 O O . GLN A 1 278 ? -21.194 -2.668 6.390 1.00 54.75 278 GLN A O 1
#

Radius of gyration: 28.56 Å; Cα contacts (8 Å, |Δi|>4): 144; chains: 1; bounding box: 75×73×64 Å